Protein AF-A0A7I9WRZ1-F1 (afdb_monomer)

Foldseek 3Di:
DDDDDDDDDDDDDDDDDDDDDDDDDDDDDDDDDDDDDDDDDDDDDDDDDDDDDPPPPDPDDAQFFWWFKWFFPDKDFDDQVPFDDWDDPQLQAWTWFEAPVSGMITTTHHTQATFRWRDWDWDQDPVVSAIKIKTFTDPVRLVSQLVSLQVQAQTWMFTDFPRHTLAIDRRNHRRHDRMDIGDDRDDSVSSVVSRVRRRDGD

Solvent-accessible surface area (backbone atoms 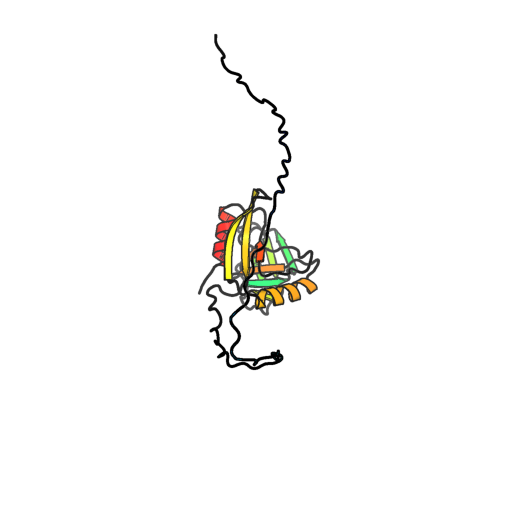only — not comparable to full-atom values): 12697 Å² total; per-residue (Å²): 138,91,80,84,87,85,85,84,90,87,82,92,79,89,89,86,86,87,89,83,88,88,88,84,90,86,83,89,85,86,85,89,87,82,91,78,90,81,95,79,81,82,93,8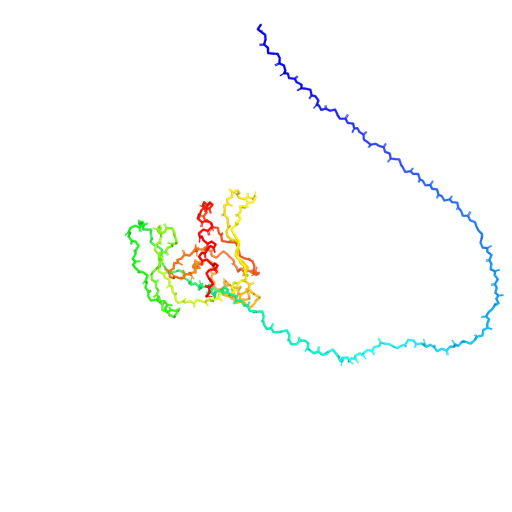2,89,81,84,91,83,87,84,78,75,81,79,78,71,73,76,84,83,68,63,32,54,62,40,37,30,21,42,54,76,45,80,42,83,41,53,64,89,68,59,72,77,63,52,76,85,56,56,82,46,68,34,51,33,31,31,79,82,30,49,38,38,34,34,28,45,38,55,74,49,63,35,41,37,76,48,65,45,58,43,78,35,86,86,76,75,40,30,27,29,39,36,33,36,40,70,68,30,18,51,53,44,23,60,51,28,58,79,34,50,82,35,42,35,29,39,38,47,94,70,25,30,74,47,65,55,72,28,82,52,56,51,77,55,40,68,46,80,48,70,76,90,34,46,67,70,53,19,47,51,49,28,53,60,63,50,49,59,125

pLDDT: mean 79.96, std 22.03, range [37.03, 98.44]

Organism: NCBI:txid182220

Sequence (202 aa):
MDQRTRAAADRRRKFTIAIVAAVVGVAIVVPIAGSLLVQMFSSDAASEQSNQTPTSTAPPVYTIKPLSVRPVIAVEGVLPETCPPPGPSDPAVEVRVCDFTRTALYTLGPQGVALQLVRVDSLLSPITNGYIVQVAMNSESASAFADYTRSQVGKQIAFVRASTVVSAPQISEAVVGDLLQLSGNLTEQQSDEMARLLQDET

Mean predicted aligned error: 15.18 Å

Radius of gyration: 31.91 Å; Cα contacts (8 Å, |Δi|>4): 326; chains: 1; bounding box: 92×80×44 Å

Secondary structure (DSSP, 8-state):
---------------------------------------------------------PPP---BPPEEEEEEEEEEE--GGGPPPP----TTS-EEEEBTTSSEEEEE-S--EEE-EEEEEEEE-TTTSSEEEEEEE-HHHHHHHHHHHHT-TTSBEEEEETTEEEE--B--S---SSEEEEEEEE-HHHHHHHHHHHH-B-

Structure (mmCIF, N/CA/C/O backbone):
data_AF-A0A7I9WRZ1-F1
#
_entry.id   AF-A0A7I9WRZ1-F1
#
loop_
_atom_site.group_PDB
_atom_site.id
_atom_site.type_symbol
_atom_site.label_atom_id
_atom_site.label_alt_id
_atom_site.label_comp_id
_atom_site.label_asym_id
_atom_site.label_entity_id
_atom_site.label_seq_id
_atom_site.pdbx_PDB_ins_code
_atom_site.Cartn_x
_atom_site.Cartn_y
_atom_site.Cartn_z
_atom_site.occupancy
_atom_site.B_iso_or_equiv
_atom_site.auth_seq_id
_atom_site.auth_comp_id
_atom_site.auth_asym_id
_atom_site.auth_atom_id
_atom_site.pdbx_PDB_model_num
ATOM 1 N N . MET A 1 1 ? -36.884 51.553 15.972 1.00 41.34 1 MET A N 1
ATOM 2 C CA . MET A 1 1 ? -36.711 50.179 15.455 1.00 41.34 1 MET A CA 1
ATOM 3 C C . MET A 1 1 ? -36.157 50.310 14.037 1.00 41.34 1 MET A C 1
ATOM 5 O O . MET A 1 1 ? -36.937 50.450 13.114 1.00 41.34 1 MET A O 1
ATOM 9 N N . ASP A 1 2 ? -34.904 50.705 13.815 1.00 44.59 2 ASP A N 1
ATOM 10 C CA . ASP A 1 2 ? -33.603 50.054 14.070 1.00 44.59 2 ASP A CA 1
ATOM 11 C C . ASP A 1 2 ? -33.281 48.890 13.110 1.00 44.59 2 ASP A C 1
ATOM 13 O O . ASP A 1 2 ? -33.983 47.885 13.114 1.00 44.59 2 ASP A O 1
ATOM 17 N N . GLN A 1 3 ? -32.234 49.112 12.298 1.00 48.81 3 GLN A N 1
ATOM 18 C CA . GLN A 1 3 ? -31.396 48.231 11.451 1.00 48.81 3 GLN A CA 1
ATOM 19 C C . GLN A 1 3 ? -30.934 49.071 10.240 1.00 48.81 3 GLN A C 1
ATOM 21 O O . GLN A 1 3 ? -31.559 49.088 9.188 1.00 48.81 3 GLN A O 1
ATOM 26 N N . ARG A 1 4 ? -30.006 50.024 10.389 1.00 47.25 4 ARG A N 1
ATOM 27 C CA . ARG A 1 4 ? -28.545 49.852 10.529 1.00 47.25 4 ARG A CA 1
ATOM 28 C C . ARG A 1 4 ? -27.939 48.845 9.532 1.00 47.25 4 ARG A C 1
ATOM 30 O O . ARG A 1 4 ? -28.232 47.660 9.555 1.00 47.25 4 ARG A O 1
ATOM 37 N N . THR A 1 5 ? -27.027 49.404 8.728 1.00 59.88 5 THR A N 1
ATOM 38 C CA . THR A 1 5 ? -25.883 48.804 8.014 1.00 59.88 5 THR A CA 1
ATOM 39 C C . THR A 1 5 ? -26.134 47.941 6.773 1.00 59.88 5 THR A C 1
ATOM 41 O O . THR A 1 5 ? -26.258 46.726 6.869 1.00 59.88 5 THR A O 1
ATOM 44 N N . ARG A 1 6 ? -25.982 48.553 5.587 1.00 51.50 6 ARG A N 1
ATOM 45 C CA . ARG A 1 6 ? -25.234 47.953 4.464 1.00 51.50 6 ARG A CA 1
ATOM 46 C C . ARG A 1 6 ? -24.317 49.010 3.823 1.00 51.50 6 ARG A C 1
ATOM 48 O O . ARG A 1 6 ? -24.768 49.858 3.062 1.00 51.50 6 ARG A O 1
ATOM 55 N N . ALA A 1 7 ? -23.041 48.972 4.211 1.00 49.97 7 ALA A N 1
ATOM 56 C CA . ALA A 1 7 ? -21.896 49.566 3.510 1.00 49.97 7 ALA A CA 1
ATOM 57 C C . ALA A 1 7 ? -21.681 48.784 2.191 1.00 49.97 7 ALA A C 1
ATOM 59 O O . ALA A 1 7 ? -21.912 47.580 2.180 1.00 49.97 7 ALA A O 1
ATOM 60 N N . ALA A 1 8 ? -21.485 49.376 1.010 1.00 45.75 8 ALA A N 1
ATOM 61 C CA . ALA A 1 8 ? -20.475 50.315 0.502 1.00 45.75 8 ALA A CA 1
ATOM 62 C C . ALA A 1 8 ? -19.253 49.616 -0.132 1.00 45.75 8 ALA A C 1
ATOM 64 O O . ALA A 1 8 ? -18.649 48.738 0.468 1.00 45.75 8 ALA A O 1
ATOM 65 N N . ALA A 1 9 ? -18.889 50.148 -1.307 1.00 40.31 9 ALA A N 1
ATOM 66 C CA . ALA A 1 9 ? -17.627 50.038 -2.045 1.00 40.31 9 ALA A CA 1
ATOM 67 C C . ALA A 1 9 ? -17.395 48.816 -2.958 1.00 40.31 9 ALA A C 1
ATOM 69 O O . ALA A 1 9 ? -16.954 47.765 -2.520 1.00 40.31 9 ALA A O 1
ATOM 70 N N . ASP A 1 10 ? -17.496 49.053 -4.272 1.00 50.12 10 ASP A N 1
ATOM 71 C CA . ASP A 1 10 ? -16.364 48.769 -5.161 1.00 50.12 10 ASP A CA 1
ATOM 72 C C . ASP A 1 10 ? -16.293 49.825 -6.286 1.00 50.12 10 ASP A C 1
ATOM 74 O O . ASP A 1 10 ? -17.293 50.155 -6.931 1.00 50.12 10 ASP A O 1
ATOM 78 N N . ARG A 1 11 ? -15.115 50.434 -6.465 1.00 54.09 11 ARG A N 1
ATOM 79 C CA . ARG A 1 11 ? -14.859 51.596 -7.332 1.00 54.09 11 ARG A CA 1
ATOM 80 C C . ARG A 1 11 ? -13.739 51.258 -8.309 1.00 54.09 11 ARG A C 1
ATOM 82 O O . ARG A 1 11 ? -12.562 51.362 -7.985 1.00 54.09 11 ARG A O 1
ATOM 89 N N . ARG A 1 12 ? -14.128 50.965 -9.552 1.00 51.31 12 ARG A N 1
ATOM 90 C CA . ARG A 1 12 ? -13.237 50.786 -10.710 1.00 51.31 12 ARG A CA 1
ATOM 91 C C . ARG A 1 12 ? -12.365 52.023 -10.952 1.00 51.31 12 ARG A C 1
ATOM 93 O O . ARG A 1 12 ? -12.893 53.131 -11.085 1.00 51.31 12 ARG A O 1
ATOM 100 N N . ARG A 1 13 ? -11.052 51.836 -11.124 1.00 49.97 13 ARG A N 1
ATOM 101 C CA . ARG A 1 13 ? -10.150 52.841 -11.714 1.00 49.97 13 ARG A CA 1
ATOM 102 C C . ARG A 1 13 ? -9.221 52.202 -12.746 1.00 49.97 13 ARG A C 1
ATOM 104 O O . ARG A 1 13 ? -8.573 51.199 -12.484 1.00 49.97 13 ARG A O 1
ATOM 111 N N . LYS A 1 14 ? -9.236 52.808 -13.934 1.00 42.62 14 LYS A N 1
ATOM 112 C CA . LYS A 1 14 ? -8.468 52.481 -15.139 1.00 42.62 14 LYS A CA 1
ATOM 113 C C . LYS A 1 14 ? -7.045 53.037 -14.989 1.00 42.62 14 LYS A C 1
ATOM 115 O O . LYS A 1 14 ? -6.909 54.175 -14.546 1.00 42.62 14 LYS A O 1
ATOM 120 N N . PHE A 1 15 ? -6.023 52.276 -15.382 1.00 45.03 15 PHE A N 1
ATOM 121 C CA . PHE A 1 15 ? -4.622 52.713 -15.398 1.00 45.03 15 PHE A CA 1
ATOM 122 C C . PHE A 1 15 ? -4.100 52.816 -16.838 1.00 45.03 15 PHE A C 1
ATOM 124 O O . PHE A 1 15 ? -4.136 51.848 -17.590 1.00 45.03 15 PHE A O 1
ATOM 131 N N . THR A 1 16 ? -3.601 54.000 -17.193 1.00 41.03 16 THR A N 1
ATOM 132 C CA . THR A 1 16 ? -2.861 54.327 -18.424 1.00 41.03 16 THR A CA 1
ATOM 133 C C . THR A 1 16 ? -1.664 55.193 -18.034 1.00 41.03 16 THR A C 1
ATOM 135 O O . THR A 1 16 ? -1.895 56.290 -17.533 1.00 41.03 16 THR A O 1
ATOM 138 N N . ILE A 1 17 ? -0.424 54.735 -18.259 1.00 48.00 17 ILE A N 1
ATOM 139 C CA . ILE A 1 17 ? 0.836 55.518 -18.191 1.00 48.00 17 ILE A CA 1
ATOM 140 C C . ILE A 1 17 ? 1.815 54.825 -19.169 1.00 48.00 17 ILE A C 1
ATOM 142 O O . ILE A 1 17 ? 2.124 53.657 -18.970 1.00 48.00 17 ILE A O 1
ATOM 146 N N . ALA A 1 18 ? 2.022 55.323 -20.394 1.00 38.44 18 ALA A N 1
ATOM 147 C CA . ALA A 1 18 ? 2.928 56.393 -20.854 1.00 38.44 18 ALA A CA 1
ATOM 148 C C . ALA A 1 18 ? 4.412 55.960 -20.956 1.00 38.44 18 ALA A C 1
ATOM 150 O O . ALA A 1 18 ? 5.107 55.805 -19.958 1.00 38.44 18 ALA A O 1
ATOM 151 N N . ILE A 1 19 ? 4.865 55.787 -22.205 1.00 46.38 19 ILE A N 1
ATOM 152 C CA . ILE A 1 19 ? 6.241 55.520 -22.651 1.00 46.38 19 ILE A CA 1
ATOM 153 C C . ILE A 1 19 ? 6.963 56.866 -22.800 1.00 46.38 19 ILE A C 1
ATOM 155 O O . ILE A 1 19 ? 6.435 57.755 -23.467 1.00 46.38 19 ILE A O 1
ATOM 159 N N . VAL A 1 20 ? 8.170 57.010 -22.246 1.00 43.03 20 VAL A N 1
ATOM 160 C CA . VAL A 1 20 ? 9.059 58.147 -22.539 1.00 43.03 20 VAL A CA 1
ATOM 161 C C . VAL A 1 20 ? 10.443 57.620 -22.905 1.00 43.03 20 VAL A C 1
ATOM 163 O O . VAL A 1 20 ? 11.115 56.980 -22.101 1.00 43.03 20 VAL A O 1
ATOM 166 N N . ALA A 1 21 ? 10.836 57.891 -24.148 1.00 47.88 21 ALA A N 1
ATOM 167 C CA . ALA A 1 21 ? 12.174 57.693 -24.682 1.00 47.88 21 ALA A CA 1
ATOM 168 C C . ALA A 1 21 ? 13.051 58.919 -24.379 1.00 47.88 21 ALA A C 1
ATOM 170 O O . ALA A 1 21 ? 12.581 60.051 -24.485 1.00 47.88 21 ALA A O 1
ATOM 171 N N . ALA A 1 22 ? 14.332 58.702 -24.078 1.00 45.94 22 ALA A N 1
ATOM 172 C CA . ALA A 1 22 ? 15.351 59.747 -24.115 1.00 45.94 22 ALA A CA 1
ATOM 173 C C . ALA A 1 22 ? 16.688 59.149 -24.582 1.00 45.94 22 ALA A C 1
ATOM 175 O O . ALA A 1 22 ? 17.314 58.358 -23.883 1.00 45.94 22 ALA A O 1
ATOM 176 N N . VAL A 1 23 ? 17.094 59.538 -25.791 1.00 54.00 23 VAL A N 1
ATOM 177 C CA . VAL A 1 23 ? 18.430 59.356 -26.367 1.00 54.00 23 VAL A CA 1
ATOM 178 C C . VAL A 1 23 ? 19.092 60.728 -26.377 1.00 54.00 23 VAL A C 1
ATOM 180 O O . VAL A 1 23 ? 18.537 61.637 -26.986 1.00 54.00 23 VAL A O 1
ATOM 183 N N . VAL A 1 24 ? 20.276 60.868 -25.776 1.00 50.31 24 VAL A N 1
ATOM 184 C CA . VAL A 1 24 ? 21.249 61.934 -26.088 1.00 50.31 24 VAL A CA 1
ATOM 185 C C . VAL A 1 24 ? 22.657 61.365 -25.865 1.00 50.31 24 VAL A C 1
ATOM 187 O O . VAL A 1 24 ? 22.949 60.856 -24.787 1.00 50.31 24 VAL A O 1
ATOM 190 N N . GLY A 1 25 ? 23.510 61.404 -26.894 1.00 44.28 25 GLY A N 1
ATOM 191 C CA . GLY A 1 25 ? 24.926 61.009 -26.824 1.00 44.28 25 GLY A CA 1
ATOM 192 C C . GLY A 1 25 ? 25.889 62.191 -26.643 1.00 44.28 25 GLY A C 1
ATOM 193 O O . GLY A 1 25 ? 25.431 63.319 -26.494 1.00 44.28 25 GLY A O 1
ATOM 194 N N . VAL A 1 26 ? 27.207 61.913 -26.691 1.00 48.31 26 VAL A N 1
ATOM 195 C CA . VAL A 1 26 ? 28.270 62.632 -27.453 1.00 48.31 26 VAL A CA 1
ATOM 196 C C . VAL A 1 26 ? 29.703 62.297 -26.946 1.00 48.31 26 VAL A C 1
ATOM 198 O O . VAL A 1 26 ? 29.975 62.317 -25.754 1.00 48.31 26 VAL A O 1
ATOM 201 N N . ALA A 1 27 ? 30.585 62.040 -27.929 1.00 45.78 27 ALA A N 1
ATOM 202 C CA . ALA A 1 27 ? 32.049 62.239 -28.056 1.00 45.78 27 ALA A CA 1
ATOM 203 C C . ALA A 1 27 ? 33.112 61.588 -27.126 1.00 45.78 27 ALA A C 1
ATOM 205 O O . ALA A 1 27 ? 33.427 62.054 -26.039 1.00 45.78 27 ALA A O 1
ATOM 206 N N . ILE A 1 28 ? 33.773 60.583 -27.716 1.00 59.34 28 ILE A N 1
ATOM 207 C CA . ILE A 1 28 ? 35.224 60.310 -27.875 1.00 59.34 28 ILE A CA 1
ATOM 208 C C . ILE A 1 28 ? 36.232 61.322 -27.278 1.00 59.34 28 ILE A C 1
ATOM 210 O O . ILE A 1 28 ? 36.255 62.473 -27.705 1.00 59.34 28 ILE A O 1
ATOM 214 N N . VAL A 1 29 ? 37.217 60.809 -26.515 1.00 39.94 29 VAL A N 1
ATOM 215 C CA . VAL A 1 29 ? 38.643 61.221 -26.572 1.00 39.94 29 VAL A CA 1
ATOM 216 C C . VAL A 1 29 ? 39.538 59.992 -26.322 1.00 39.94 29 VAL A C 1
ATOM 218 O O . VAL A 1 29 ? 39.382 59.301 -25.320 1.00 39.94 29 VAL A O 1
ATOM 221 N N . VAL A 1 30 ? 40.478 59.722 -27.232 1.00 55.09 30 VAL A N 1
ATOM 222 C CA . VAL A 1 30 ? 41.576 58.743 -27.086 1.00 55.09 30 VAL A CA 1
ATOM 223 C C . VAL A 1 30 ? 42.849 59.499 -26.687 1.00 55.09 30 VAL A C 1
ATOM 225 O O . VAL A 1 30 ? 43.068 60.601 -27.193 1.00 55.09 30 VAL A O 1
ATOM 228 N N . PRO A 1 31 ? 43.738 58.898 -25.877 1.00 51.91 31 PRO A N 1
ATOM 229 C CA . PRO A 1 31 ? 45.131 58.886 -26.307 1.00 51.91 31 PRO A CA 1
ATOM 230 C C . PRO A 1 31 ? 45.783 57.503 -26.191 1.00 51.91 31 PRO A C 1
ATOM 232 O O . PRO A 1 31 ? 45.582 56.733 -25.256 1.00 51.91 31 PRO A O 1
ATOM 235 N N . ILE A 1 32 ? 46.592 57.238 -27.207 1.00 50.84 32 ILE A N 1
ATOM 236 C CA . ILE A 1 32 ? 47.499 56.113 -27.394 1.00 50.84 32 ILE A CA 1
ATOM 237 C C . ILE A 1 32 ? 48.802 56.470 -26.666 1.00 50.84 32 ILE A C 1
ATOM 239 O O . ILE A 1 32 ? 49.353 57.524 -26.964 1.00 50.84 32 ILE A O 1
ATOM 243 N N . ALA A 1 33 ? 49.302 55.620 -25.764 1.00 44.03 33 ALA A N 1
ATOM 244 C CA . ALA A 1 33 ? 50.738 55.409 -25.503 1.00 44.03 33 ALA A CA 1
ATOM 245 C C . ALA A 1 33 ? 50.919 54.447 -24.319 1.00 44.03 33 ALA A C 1
ATOM 247 O O . ALA A 1 33 ? 50.770 54.822 -23.161 1.00 44.03 33 ALA A O 1
ATOM 248 N N . GLY A 1 34 ? 51.264 53.199 -24.622 1.00 38.56 34 GLY A N 1
ATOM 249 C CA . GLY A 1 34 ? 51.575 52.184 -23.621 1.00 38.56 34 GLY A CA 1
ATOM 250 C C . GLY A 1 34 ? 51.972 50.865 -24.266 1.00 38.56 34 GLY A C 1
ATOM 251 O O . GLY A 1 34 ? 51.471 49.816 -23.886 1.00 38.56 34 GLY A O 1
ATOM 252 N N . SER A 1 35 ? 52.818 50.910 -25.295 1.00 51.56 35 SER A N 1
ATOM 253 C CA . SER A 1 35 ? 53.472 49.704 -25.800 1.00 51.56 35 SER A CA 1
ATOM 254 C C . SER A 1 35 ? 54.588 49.328 -24.830 1.00 51.56 35 SER A C 1
ATOM 256 O O . SER A 1 35 ? 55.530 50.102 -24.714 1.00 51.56 35 SER A O 1
ATOM 258 N N . LEU A 1 36 ? 54.507 48.164 -24.177 1.00 45.19 36 LEU A N 1
ATOM 259 C CA . LEU A 1 36 ? 55.624 47.216 -24.057 1.00 45.19 36 LEU A CA 1
ATOM 260 C C . LEU A 1 36 ? 55.164 45.884 -23.414 1.00 45.19 36 LEU A C 1
ATOM 262 O O . LEU A 1 36 ? 54.727 45.861 -22.271 1.00 45.19 36 LEU A O 1
ATOM 266 N N . LEU A 1 37 ? 55.380 44.793 -24.164 1.00 47.53 37 LEU A N 1
ATOM 267 C CA . LEU A 1 37 ? 55.618 43.403 -23.728 1.00 47.53 37 LEU A CA 1
ATOM 268 C C . LEU A 1 37 ? 54.468 42.598 -23.081 1.00 47.53 37 LEU A C 1
ATOM 270 O O . LEU A 1 37 ? 54.250 42.644 -21.880 1.00 47.53 37 LEU A O 1
ATOM 274 N N . VAL A 1 38 ? 53.824 41.724 -23.863 1.00 41.91 38 VAL A N 1
ATOM 275 C CA . VAL A 1 38 ? 54.114 40.270 -23.964 1.00 41.91 38 VAL A CA 1
ATOM 276 C C . VAL A 1 38 ? 52.953 39.613 -24.720 1.00 41.91 38 VAL A C 1
ATOM 278 O O . VAL A 1 38 ? 51.803 39.668 -24.300 1.00 41.91 38 VAL A O 1
ATOM 281 N N . GLN A 1 39 ? 53.272 38.973 -25.846 1.00 47.16 39 GLN A N 1
ATOM 282 C CA . GLN A 1 39 ? 52.413 37.971 -26.465 1.00 47.16 39 GLN A CA 1
ATOM 283 C C . GLN A 1 39 ? 52.799 36.588 -25.937 1.00 47.16 39 GLN A C 1
ATOM 285 O O . GLN A 1 39 ? 53.901 36.116 -26.192 1.00 47.16 39 GLN A O 1
ATOM 290 N N . MET A 1 40 ? 51.879 35.979 -25.201 1.00 48.41 40 MET A N 1
ATOM 291 C CA . MET A 1 40 ? 51.658 34.547 -24.951 1.00 48.41 40 MET A CA 1
ATOM 292 C C . MET A 1 40 ? 50.439 34.580 -24.022 1.00 48.41 40 MET A C 1
ATOM 294 O O . MET A 1 40 ? 50.484 35.253 -23.003 1.00 48.41 40 MET A O 1
ATOM 298 N N . PHE A 1 41 ? 49.258 34.080 -24.364 1.00 40.97 41 PHE A N 1
ATOM 299 C CA . PHE A 1 41 ? 48.969 32.724 -24.793 1.00 40.97 41 PHE A CA 1
ATOM 300 C C . PHE A 1 41 ? 47.744 32.728 -25.716 1.00 40.97 41 PHE A C 1
ATOM 302 O O . PHE A 1 41 ? 46.686 33.253 -25.368 1.00 40.97 41 PHE A O 1
ATOM 309 N N . SER A 1 42 ? 47.908 32.149 -26.903 1.00 43.62 42 SER A N 1
ATOM 310 C CA . SER A 1 42 ? 46.796 31.729 -27.747 1.00 43.62 42 SER A CA 1
ATOM 311 C C . SER A 1 42 ? 46.158 30.466 -27.172 1.00 43.62 42 SER A C 1
ATOM 313 O O . SER A 1 42 ? 46.800 29.687 -26.472 1.00 43.62 42 SER A O 1
ATOM 315 N N . SER A 1 43 ? 44.874 30.329 -27.471 1.00 49.19 43 SER A N 1
ATOM 316 C CA . SER A 1 43 ? 43.935 29.291 -27.074 1.00 49.19 43 SER A CA 1
ATOM 317 C C . SER A 1 43 ? 44.473 27.861 -27.157 1.00 49.19 43 SER A C 1
ATOM 319 O O . SER A 1 43 ? 44.802 27.400 -28.241 1.00 49.19 43 SER A O 1
ATOM 321 N N . ASP A 1 44 ? 44.422 27.148 -26.033 1.00 43.00 44 ASP A N 1
ATOM 322 C CA . ASP A 1 44 ? 44.223 25.699 -25.988 1.00 43.00 44 ASP A CA 1
ATOM 323 C C . ASP A 1 44 ? 43.647 25.319 -24.616 1.00 43.00 44 ASP A C 1
ATOM 325 O O . ASP A 1 44 ? 44.262 25.571 -23.581 1.00 43.00 44 ASP A O 1
ATOM 329 N N . ALA A 1 45 ? 42.435 24.765 -24.599 1.00 41.38 45 ALA A N 1
ATOM 330 C CA . ALA A 1 45 ? 41.880 24.068 -23.438 1.00 41.38 45 ALA A CA 1
ATOM 331 C C . ALA A 1 45 ? 40.773 23.110 -23.897 1.00 41.38 45 ALA A C 1
ATOM 333 O O . ALA A 1 45 ? 39.593 23.278 -23.587 1.00 41.38 45 ALA A O 1
ATOM 334 N N . ALA A 1 46 ? 41.182 22.101 -24.663 1.00 42.62 46 ALA A N 1
ATOM 335 C CA . ALA A 1 46 ? 40.500 20.820 -24.708 1.00 42.62 46 ALA A CA 1
ATOM 336 C C . ALA A 1 46 ? 41.233 19.822 -23.793 1.00 42.62 46 ALA A C 1
ATOM 338 O O . ALA A 1 46 ? 42.461 19.763 -23.774 1.00 42.62 46 ALA A O 1
ATOM 339 N N . SER A 1 47 ? 40.424 19.002 -23.120 1.00 37.03 47 SER A N 1
ATOM 340 C CA . SER A 1 47 ? 40.711 17.708 -22.473 1.00 37.03 47 SER A CA 1
ATOM 341 C C . SER A 1 47 ? 41.501 17.638 -21.148 1.00 37.03 47 SER A C 1
ATOM 343 O O . SER A 1 47 ? 42.719 17.712 -21.104 1.00 37.03 47 SER A O 1
ATOM 345 N N . GLU A 1 48 ? 40.716 17.355 -20.098 1.00 40.00 48 GLU A N 1
ATOM 346 C CA . GLU A 1 48 ? 40.787 16.162 -19.229 1.00 40.00 48 GLU A CA 1
ATOM 347 C C . GLU A 1 48 ? 41.873 15.974 -18.147 1.00 40.00 48 GLU A C 1
ATOM 349 O O . GLU A 1 48 ? 43.074 15.995 -18.377 1.00 40.00 48 GLU A O 1
ATOM 354 N N . GLN A 1 49 ? 41.330 15.570 -16.983 1.00 38.44 49 GLN A N 1
ATOM 355 C CA . GLN A 1 49 ? 41.822 14.574 -16.017 1.00 38.44 49 GLN A CA 1
ATOM 356 C C . GLN A 1 49 ? 42.277 15.156 -14.666 1.00 38.44 49 GLN A C 1
ATOM 358 O O . GLN A 1 49 ? 43.409 15.567 -14.458 1.00 38.44 49 GLN A O 1
ATOM 363 N N . SER A 1 50 ? 41.325 15.398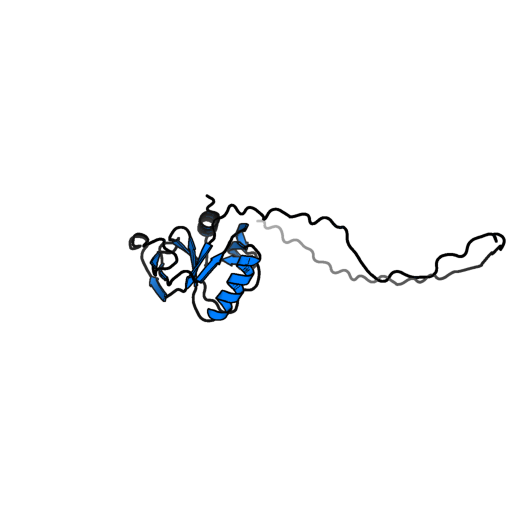 -13.762 1.00 46.66 50 SER A N 1
ATOM 364 C CA . SER A 1 50 ? 40.817 14.429 -12.773 1.00 46.66 50 SER A CA 1
ATOM 365 C C . SER A 1 50 ? 41.853 14.081 -11.702 1.00 46.66 50 SER A C 1
ATOM 367 O O . SER A 1 50 ? 42.641 13.153 -11.842 1.00 46.66 50 SER A O 1
ATOM 369 N N . ASN A 1 51 ? 41.801 14.823 -10.596 1.00 41.34 51 ASN A N 1
ATOM 370 C CA . ASN A 1 51 ? 42.200 14.301 -9.292 1.00 41.34 51 ASN A CA 1
ATOM 371 C C . ASN A 1 51 ? 41.214 14.781 -8.215 1.00 41.34 51 ASN A C 1
ATOM 373 O O . ASN A 1 51 ? 41.595 15.338 -7.187 1.00 41.34 51 ASN A O 1
ATOM 377 N N . GLN A 1 52 ? 39.916 14.623 -8.497 1.00 45.88 52 GLN A N 1
ATOM 378 C CA . GLN A 1 52 ? 38.896 14.712 -7.460 1.00 45.88 52 GLN A CA 1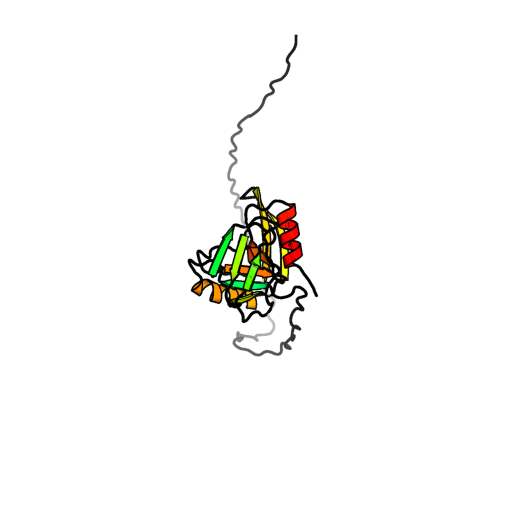
ATOM 379 C C . GLN A 1 52 ? 38.869 13.369 -6.736 1.00 45.88 52 GLN A C 1
ATOM 381 O O . GLN A 1 52 ? 38.428 12.356 -7.275 1.00 45.88 52 GLN A O 1
ATOM 386 N N . THR A 1 53 ? 39.398 13.376 -5.520 1.00 42.94 53 THR A N 1
ATOM 387 C CA . THR A 1 53 ? 39.220 12.337 -4.510 1.00 42.94 53 THR A CA 1
ATOM 388 C C . THR A 1 53 ? 37.760 11.868 -4.501 1.00 42.94 53 THR A C 1
ATOM 390 O O . THR A 1 53 ? 36.876 12.714 -4.343 1.00 42.94 53 THR A O 1
ATOM 393 N N . PRO A 1 54 ? 37.456 10.565 -4.638 1.00 45.16 54 PRO A N 1
ATOM 394 C CA . PRO A 1 54 ? 36.098 10.099 -4.430 1.00 45.16 54 PRO A CA 1
ATOM 395 C C . PRO A 1 54 ? 35.766 10.289 -2.950 1.00 45.16 54 PRO A C 1
ATOM 397 O O . PRO A 1 54 ? 36.273 9.576 -2.083 1.00 45.16 54 PRO A O 1
ATOM 400 N N . THR A 1 55 ? 34.912 11.261 -2.634 1.00 46.72 55 THR A N 1
ATOM 401 C CA . THR A 1 55 ? 34.152 11.210 -1.389 1.00 46.72 55 THR A CA 1
ATOM 402 C C . THR A 1 55 ? 33.249 9.990 -1.505 1.00 46.72 55 THR A C 1
ATOM 404 O O . THR A 1 55 ? 32.198 10.031 -2.139 1.00 46.72 55 THR A O 1
ATOM 407 N N . SER A 1 56 ? 33.699 8.873 -0.936 1.00 51.06 56 SER A N 1
ATOM 408 C CA . SER A 1 56 ? 32.845 7.735 -0.623 1.00 51.06 56 SER A CA 1
ATOM 409 C C . SER A 1 56 ? 31.845 8.208 0.427 1.00 51.06 56 SER A C 1
ATOM 411 O O . SER A 1 56 ? 32.082 8.084 1.627 1.00 51.06 56 SER A O 1
ATOM 413 N N . THR A 1 57 ? 30.757 8.827 -0.026 1.00 55.06 57 THR A N 1
ATOM 414 C CA . THR A 1 57 ? 29.589 9.126 0.797 1.00 55.06 57 THR A CA 1
ATOM 415 C C . THR A 1 57 ? 29.124 7.807 1.394 1.00 55.06 57 THR A C 1
ATOM 417 O O . THR A 1 57 ? 28.701 6.913 0.662 1.00 55.06 57 THR A O 1
ATOM 420 N N . ALA A 1 58 ? 29.267 7.652 2.712 1.00 62.00 58 ALA A N 1
ATOM 421 C CA . ALA A 1 58 ? 28.666 6.530 3.416 1.00 62.00 58 ALA A CA 1
ATOM 422 C C . ALA A 1 58 ? 27.176 6.465 3.032 1.00 62.00 58 ALA A C 1
ATOM 424 O O . ALA A 1 58 ? 26.540 7.523 2.942 1.00 62.00 58 ALA A O 1
ATOM 425 N N . PRO A 1 59 ? 26.622 5.271 2.757 1.00 67.31 59 PRO A N 1
ATOM 426 C CA . PRO A 1 59 ? 25.221 5.156 2.392 1.00 67.31 59 PRO A CA 1
ATOM 427 C C . PRO A 1 59 ? 24.357 5.798 3.489 1.00 67.31 59 PRO A C 1
ATOM 429 O O . PRO A 1 59 ? 24.664 5.631 4.674 1.00 67.31 59 PRO A O 1
ATOM 432 N N . PRO A 1 60 ? 23.308 6.554 3.124 1.00 69.94 60 PRO A N 1
ATOM 433 C CA . PRO A 1 60 ? 22.378 7.102 4.102 1.00 69.94 60 PRO A CA 1
ATOM 434 C C . PRO A 1 60 ? 21.817 5.967 4.965 1.00 69.94 60 PRO A C 1
ATOM 436 O O . PRO A 1 60 ? 21.338 4.957 4.449 1.00 69.94 60 PRO A O 1
ATOM 439 N N . VAL A 1 61 ? 21.908 6.123 6.286 1.00 71.62 61 VAL A N 1
ATOM 440 C CA . VAL A 1 61 ? 21.312 5.184 7.239 1.00 71.62 61 VAL A CA 1
ATOM 441 C C . VAL A 1 61 ? 19.823 5.496 7.306 1.00 71.62 61 VAL A C 1
ATOM 443 O O . VAL A 1 61 ? 19.437 6.575 7.749 1.00 71.62 61 VAL A O 1
ATOM 446 N N . TYR A 1 62 ? 18.993 4.567 6.843 1.00 80.06 62 TYR A N 1
ATOM 447 C CA . TYR A 1 62 ? 17.543 4.671 6.956 1.00 80.06 62 TYR A CA 1
ATOM 448 C C . TYR A 1 62 ? 17.076 3.977 8.241 1.00 80.06 62 TYR A C 1
ATOM 450 O O . TYR A 1 62 ? 17.445 2.831 8.490 1.00 80.06 62 TYR A O 1
ATOM 458 N N . THR A 1 63 ? 16.284 4.673 9.057 1.00 84.19 63 THR A N 1
ATOM 459 C CA . THR A 1 63 ? 15.767 4.191 10.354 1.00 84.19 63 THR A CA 1
ATOM 460 C C . THR A 1 63 ? 14.411 3.495 10.231 1.00 84.19 63 THR A C 1
ATOM 462 O O . THR A 1 63 ? 14.076 2.622 11.030 1.00 84.19 63 THR A O 1
ATOM 465 N N . ILE A 1 64 ? 13.642 3.832 9.194 1.00 91.56 64 ILE A N 1
ATOM 466 C CA . ILE A 1 64 ? 12.335 3.230 8.933 1.00 91.56 64 ILE A CA 1
ATOM 467 C C . ILE A 1 64 ? 12.541 1.863 8.278 1.00 91.56 64 ILE A C 1
ATOM 469 O O . ILE A 1 64 ? 13.207 1.749 7.249 1.00 91.56 64 ILE A O 1
ATOM 473 N N . LYS A 1 65 ? 11.946 0.801 8.824 1.00 92.00 65 LYS A N 1
ATOM 474 C CA . LYS A 1 65 ? 12.011 -0.534 8.198 1.00 92.00 65 LYS A CA 1
ATOM 475 C C . LYS A 1 65 ? 11.300 -0.541 6.827 1.00 92.00 65 LYS A C 1
ATOM 477 O O . LYS A 1 65 ? 10.284 0.143 6.678 1.00 92.00 65 LYS A O 1
ATOM 482 N N . PRO A 1 66 ? 11.750 -1.360 5.856 1.00 94.88 66 PRO A N 1
ATOM 483 C CA . PRO A 1 66 ? 11.083 -1.478 4.565 1.00 94.88 66 PRO A CA 1
ATOM 484 C C . PRO A 1 66 ? 9.592 -1.840 4.663 1.00 94.88 66 PRO A C 1
ATOM 486 O O . PRO A 1 66 ? 9.198 -2.742 5.408 1.00 94.88 66 PRO A O 1
ATOM 489 N N . LEU A 1 67 ? 8.768 -1.155 3.871 1.00 96.38 67 LEU A N 1
ATOM 490 C CA . LEU A 1 67 ? 7.334 -1.389 3.730 1.00 96.38 67 LEU A CA 1
ATOM 491 C C . LEU A 1 67 ? 7.074 -2.509 2.719 1.00 96.38 67 LEU A C 1
ATOM 493 O O . LEU A 1 67 ? 7.534 -2.439 1.582 1.00 96.38 67 LEU A O 1
ATOM 497 N N . SER A 1 68 ? 6.310 -3.527 3.111 1.00 97.19 68 SER A N 1
ATOM 498 C CA . SER A 1 68 ? 5.987 -4.654 2.236 1.00 97.19 68 SER A CA 1
ATOM 499 C C . SER A 1 68 ? 4.880 -4.277 1.255 1.00 97.19 68 SER A C 1
ATOM 501 O O . SER A 1 68 ? 3.850 -3.740 1.662 1.00 97.19 68 SER A O 1
ATOM 503 N N . VAL A 1 69 ? 5.065 -4.589 -0.027 1.00 98.19 69 VAL A N 1
ATOM 504 C CA . VAL A 1 69 ? 4.034 -4.458 -1.059 1.00 98.19 69 VAL A CA 1
ATOM 505 C C . VAL A 1 69 ? 3.689 -5.837 -1.597 1.00 98.19 69 VAL A C 1
ATOM 507 O O . VAL A 1 69 ? 4.554 -6.577 -2.077 1.00 98.19 69 VAL A O 1
ATOM 510 N N . ARG A 1 70 ? 2.406 -6.184 -1.530 1.00 98.25 70 ARG A N 1
ATOM 511 C CA . ARG A 1 70 ? 1.896 -7.518 -1.868 1.00 98.25 70 ARG A CA 1
ATOM 512 C C . ARG A 1 70 ? 0.735 -7.410 -2.859 1.00 98.25 70 ARG A C 1
ATOM 514 O O . ARG A 1 70 ? -0.048 -6.468 -2.746 1.00 98.25 70 ARG A O 1
ATOM 521 N N . PRO A 1 71 ? 0.585 -8.328 -3.824 1.00 98.38 71 PRO A N 1
ATOM 522 C CA . PRO A 1 71 ? -0.608 -8.379 -4.660 1.00 98.38 71 PRO A CA 1
ATOM 523 C C . PRO A 1 71 ? -1.806 -8.855 -3.830 1.00 98.38 71 PRO A C 1
ATOM 525 O O . PRO A 1 71 ? -1.681 -9.762 -3.001 1.00 98.38 71 PRO A O 1
ATOM 528 N N . VAL A 1 72 ? -2.971 -8.258 -4.065 1.00 98.44 72 VAL A N 1
ATOM 529 C CA . VAL A 1 72 ? -4.227 -8.692 -3.443 1.00 98.44 72 VAL A CA 1
ATOM 530 C C . VAL A 1 72 ? -4.846 -9.800 -4.292 1.00 98.44 72 VAL A C 1
ATOM 532 O O . VAL A 1 72 ? -5.041 -9.633 -5.494 1.00 98.44 72 VAL A O 1
ATOM 535 N N . ILE A 1 73 ? -5.156 -10.929 -3.658 1.00 98.06 73 ILE A N 1
ATOM 536 C CA . ILE A 1 73 ? -5.831 -12.079 -4.276 1.00 98.06 73 ILE A CA 1
ATOM 537 C C . ILE A 1 73 ? -7.343 -11.974 -4.062 1.00 98.06 73 ILE A C 1
ATOM 539 O O . ILE A 1 73 ? -8.116 -12.187 -4.992 1.00 98.06 73 ILE A O 1
ATOM 543 N N . ALA A 1 74 ? -7.767 -11.633 -2.842 1.00 97.31 74 ALA A N 1
ATOM 544 C CA . ALA A 1 74 ? -9.175 -11.489 -2.485 1.00 97.31 74 ALA A CA 1
ATOM 545 C C . ALA A 1 74 ? -9.369 -10.447 -1.377 1.00 97.31 74 ALA A C 1
ATOM 547 O O . ALA A 1 74 ? -8.471 -10.232 -0.558 1.00 97.31 74 ALA A O 1
ATOM 548 N N . VAL A 1 75 ? -10.559 -9.841 -1.344 1.00 97.06 75 VAL A N 1
ATOM 549 C CA . VAL A 1 75 ? -10.989 -8.893 -0.309 1.00 97.06 75 VAL A CA 1
ATOM 550 C C . VAL A 1 75 ? -12.366 -9.301 0.193 1.00 97.06 75 VAL A C 1
ATOM 552 O O . VAL A 1 75 ? -13.292 -9.486 -0.596 1.00 97.06 75 VAL A O 1
ATOM 555 N N . GLU A 1 76 ? -12.496 -9.418 1.507 1.00 95.38 76 GLU A N 1
ATOM 556 C CA . GLU A 1 76 ? -13.735 -9.751 2.204 1.00 95.38 76 GLU A CA 1
ATOM 557 C C . GLU A 1 76 ? -14.082 -8.600 3.155 1.00 95.38 76 GLU A C 1
ATOM 559 O O . GLU A 1 76 ? -13.239 -8.160 3.935 1.00 95.38 76 GLU A O 1
ATOM 564 N N . GLY A 1 77 ? -15.315 -8.093 3.105 1.00 93.69 77 GLY A N 1
ATOM 565 C CA . GLY A 1 77 ? -15.793 -7.134 4.103 1.00 93.69 77 GLY A CA 1
ATOM 566 C C . GLY A 1 77 ? -16.010 -7.837 5.443 1.00 93.69 77 GLY A C 1
ATOM 567 O O . GLY A 1 77 ? -16.655 -8.885 5.485 1.00 93.69 77 GLY A O 1
ATOM 568 N N . VAL A 1 78 ? -15.484 -7.272 6.528 1.00 92.31 78 VAL A N 1
ATOM 569 C CA . VAL A 1 78 ? -15.567 -7.859 7.874 1.00 92.31 78 VAL A CA 1
ATOM 570 C C . VAL A 1 78 ? -16.000 -6.821 8.902 1.00 92.31 78 VAL A C 1
ATOM 572 O O . VAL A 1 78 ? -15.806 -5.620 8.727 1.00 92.31 78 VAL A O 1
ATOM 575 N N . LEU A 1 79 ? -16.596 -7.290 9.997 1.00 88.62 79 LEU A N 1
ATOM 576 C CA . LEU A 1 79 ? -16.814 -6.459 11.178 1.00 88.62 79 LEU A CA 1
ATOM 577 C C . LEU A 1 79 ? -15.510 -6.384 11.995 1.00 88.62 79 LEU A C 1
ATOM 579 O O . LEU A 1 79 ? -14.754 -7.364 11.996 1.00 88.62 79 LEU A O 1
ATOM 583 N N . PRO A 1 80 ? -15.274 -5.305 12.765 1.00 82.56 80 PRO A N 1
ATOM 584 C CA . PRO A 1 80 ? -14.037 -5.133 13.535 1.00 82.56 80 PRO A CA 1
ATOM 585 C C . PRO A 1 80 ? -13.689 -6.302 14.467 1.00 82.56 80 PRO A C 1
ATOM 587 O O . PRO A 1 80 ? -12.518 -6.651 14.621 1.00 82.56 80 PRO A O 1
ATOM 590 N N . GLU A 1 81 ? -14.710 -6.942 15.039 1.00 82.75 81 GLU A N 1
ATOM 591 C CA . GLU A 1 81 ? -14.582 -8.077 15.965 1.00 82.75 81 GLU A CA 1
ATOM 592 C C . GLU A 1 81 ? -14.285 -9.412 15.265 1.00 82.75 81 GLU A C 1
ATOM 594 O O . GLU A 1 81 ? -13.912 -10.392 15.903 1.00 82.75 81 GLU A O 1
ATOM 599 N N . THR A 1 82 ? -14.461 -9.471 13.944 1.00 87.69 82 THR A N 1
ATOM 600 C CA . THR A 1 82 ? -14.308 -10.698 13.140 1.00 87.69 82 THR A CA 1
ATOM 601 C C . THR A 1 82 ? -12.960 -10.793 12.429 1.00 87.69 82 THR A C 1
ATOM 603 O O . THR A 1 82 ? -12.748 -11.692 11.616 1.00 87.69 82 THR A O 1
ATOM 606 N N . CYS A 1 83 ? -12.032 -9.887 12.740 1.00 87.69 83 CYS A N 1
ATOM 607 C CA . CYS A 1 83 ? -10.686 -9.933 12.195 1.00 87.69 83 CYS A CA 1
ATOM 608 C C . CYS A 1 83 ? -9.905 -11.132 12.775 1.00 87.69 83 CYS A C 1
ATOM 610 O O . CYS A 1 83 ? -9.720 -11.200 13.995 1.00 87.69 83 CYS A O 1
ATOM 612 N N . PRO A 1 84 ? -9.439 -12.085 11.944 1.00 87.69 84 PRO A N 1
ATOM 613 C CA . PRO A 1 84 ? -8.647 -13.201 12.437 1.00 87.69 84 PRO A CA 1
ATOM 614 C C . PRO A 1 84 ? -7.288 -12.719 12.969 1.00 87.69 84 PRO A C 1
ATOM 616 O O . PRO A 1 84 ? -6.772 -11.695 12.512 1.00 87.69 84 PRO A O 1
ATOM 619 N N . PRO A 1 85 ? -6.661 -13.472 13.891 1.00 86.12 85 PRO A N 1
ATOM 620 C CA . PRO A 1 85 ? -5.271 -13.240 14.257 1.00 86.12 85 PRO A CA 1
ATOM 621 C C . PRO A 1 85 ? -4.372 -13.216 13.010 1.00 86.12 85 PRO A C 1
ATOM 623 O O . PRO A 1 85 ? -4.607 -14.006 12.087 1.00 86.12 85 PRO A O 1
ATOM 626 N N . PRO A 1 86 ? -3.343 -12.352 12.964 1.00 80.62 86 PRO A N 1
ATOM 627 C CA . PRO A 1 86 ? -2.474 -12.269 11.802 1.00 80.62 86 PRO A CA 1
ATOM 628 C C . PRO A 1 86 ? -1.764 -13.598 11.526 1.00 80.62 86 PRO A C 1
ATOM 630 O O . PRO A 1 86 ? -1.291 -14.263 12.448 1.00 80.62 86 PRO A O 1
ATOM 633 N N . GLY A 1 87 ? -1.697 -13.980 10.248 1.00 80.44 87 GLY A N 1
ATOM 634 C CA . GLY A 1 87 ? -0.984 -15.179 9.809 1.00 80.44 87 GLY A CA 1
ATOM 635 C C . GLY A 1 87 ? 0.549 -15.045 9.873 1.00 80.44 87 GLY A C 1
ATOM 636 O O . GLY A 1 87 ? 1.075 -14.100 10.468 1.00 80.44 87 GLY A O 1
ATOM 637 N N . PRO A 1 88 ? 1.286 -15.983 9.250 1.00 85.25 88 PRO A N 1
ATOM 638 C CA . PRO A 1 88 ? 2.747 -15.951 9.202 1.00 85.25 88 PRO A CA 1
ATOM 639 C C . PRO A 1 88 ? 3.286 -14.618 8.668 1.00 85.25 88 PRO A C 1
ATOM 641 O O . PRO A 1 88 ? 2.743 -14.050 7.721 1.00 85.25 88 PRO A O 1
ATOM 644 N N . SER A 1 89 ? 4.389 -14.140 9.247 1.00 83.50 89 SER A N 1
ATOM 645 C CA . SER A 1 89 ? 5.075 -12.914 8.815 1.00 83.50 89 SER A CA 1
ATOM 646 C C . SER A 1 89 ? 6.075 -13.134 7.673 1.00 83.50 89 SER A C 1
ATOM 648 O O . SER A 1 89 ? 6.732 -12.181 7.254 1.00 83.50 89 SER A O 1
ATOM 650 N N . ASP A 1 90 ? 6.199 -14.367 7.172 1.00 91.44 90 ASP A N 1
ATOM 651 C CA . ASP A 1 90 ? 7.097 -14.709 6.069 1.00 91.44 90 ASP A CA 1
ATOM 652 C C . ASP A 1 90 ? 6.659 -13.991 4.774 1.00 91.44 90 ASP A C 1
ATOM 654 O O . ASP A 1 90 ? 5.524 -14.182 4.318 1.00 91.44 90 ASP A O 1
ATOM 658 N N . PRO A 1 91 ? 7.525 -13.163 4.157 1.00 92.75 91 PRO A N 1
ATOM 659 C CA . PRO A 1 91 ? 7.200 -12.472 2.914 1.00 92.75 91 PRO A CA 1
ATOM 660 C C . PRO A 1 91 ? 6.990 -13.420 1.723 1.00 92.75 91 PRO A C 1
ATOM 662 O O . PRO A 1 91 ? 6.363 -13.011 0.748 1.00 92.75 91 PRO A O 1
ATOM 665 N N . ALA A 1 92 ? 7.481 -14.661 1.766 1.00 95.06 92 ALA A N 1
ATOM 666 C CA . ALA A 1 92 ? 7.379 -15.610 0.656 1.00 95.06 92 ALA A CA 1
ATOM 667 C C . ALA A 1 92 ? 6.048 -16.385 0.611 1.00 95.06 92 ALA A C 1
ATOM 669 O O . ALA A 1 92 ? 5.775 -17.068 -0.376 1.00 95.06 92 ALA A O 1
ATOM 670 N N . VAL A 1 93 ? 5.217 -16.293 1.653 1.00 94.75 93 VAL A N 1
ATOM 671 C CA . VAL A 1 93 ? 4.010 -17.121 1.813 1.00 94.75 93 VAL A CA 1
ATOM 672 C C . VAL A 1 93 ? 2.754 -16.266 1.730 1.00 94.75 93 VAL A C 1
ATOM 674 O O . VAL A 1 93 ? 2.742 -15.133 2.201 1.00 94.75 93 VAL A O 1
ATOM 677 N N . GLU A 1 94 ? 1.679 -16.806 1.155 1.00 95.19 94 GLU A N 1
ATOM 678 C CA . GLU A 1 94 ? 0.349 -16.188 1.181 1.00 95.19 94 GLU A CA 1
ATOM 679 C C . GLU A 1 94 ? -0.138 -15.949 2.622 1.00 95.19 94 GLU A C 1
ATOM 681 O O . GLU A 1 94 ? 0.073 -16.775 3.511 1.00 95.19 94 GLU A O 1
ATOM 686 N N . VAL A 1 95 ? -0.799 -14.817 2.871 1.00 95.50 95 VAL A N 1
ATOM 687 C CA . VAL A 1 95 ? -1.301 -14.473 4.208 1.00 95.50 95 VAL A CA 1
ATOM 688 C C . VAL A 1 95 ? -2.692 -13.852 4.141 1.00 95.50 95 VAL A C 1
ATOM 690 O O . VAL A 1 95 ? -3.044 -13.187 3.167 1.00 95.50 95 VAL A O 1
ATOM 693 N N . ARG A 1 96 ? -3.462 -14.018 5.219 1.00 95.56 96 ARG A N 1
ATOM 694 C CA . ARG A 1 96 ? -4.717 -13.300 5.456 1.00 95.56 96 ARG A CA 1
ATOM 695 C C . ARG A 1 96 ? -4.508 -12.244 6.535 1.00 95.56 96 ARG A C 1
ATOM 697 O O . ARG A 1 96 ? -4.046 -12.575 7.626 1.00 95.56 96 ARG A O 1
ATOM 704 N N . VAL A 1 97 ? -4.801 -10.987 6.213 1.00 94.94 97 VAL A N 1
ATOM 705 C CA . VAL A 1 97 ? -4.506 -9.820 7.059 1.00 94.94 97 VAL A CA 1
ATOM 706 C C . VAL A 1 97 ? -5.625 -8.786 6.942 1.00 94.94 97 VAL A C 1
ATOM 708 O O . VAL A 1 97 ? -6.075 -8.486 5.838 1.00 94.94 97 VAL A O 1
ATOM 711 N N . CYS A 1 98 ? -6.057 -8.219 8.067 1.00 95.69 98 CYS A N 1
ATOM 712 C CA . CYS A 1 98 ? -7.009 -7.109 8.063 1.00 95.69 98 CYS A CA 1
ATOM 713 C C . CYS A 1 98 ? -6.329 -5.770 7.799 1.00 95.69 98 CYS A C 1
ATOM 715 O O . CYS A 1 98 ? -5.134 -5.593 8.057 1.00 95.69 98 CYS A O 1
ATOM 717 N N . ASP A 1 99 ? -7.112 -4.804 7.342 1.00 95.19 99 ASP A N 1
ATOM 718 C CA . ASP A 1 99 ? -6.672 -3.421 7.333 1.00 95.19 99 ASP A CA 1
ATOM 719 C C . ASP A 1 99 ? -6.625 -2.793 8.729 1.00 95.19 99 ASP A C 1
ATOM 721 O O . ASP A 1 99 ? -7.191 -3.299 9.701 1.00 95.19 99 ASP A O 1
ATOM 725 N N . PHE A 1 100 ? -5.942 -1.654 8.822 1.00 93.31 100 PHE A N 1
ATOM 726 C CA . PHE A 1 100 ? -5.786 -0.916 10.076 1.00 93.31 100 PHE A CA 1
ATOM 727 C C . PHE A 1 100 ? -7.120 -0.392 10.637 1.00 93.31 100 PHE A C 1
ATOM 729 O O . PHE A 1 100 ? -7.217 -0.147 11.837 1.00 93.31 100 PHE A O 1
ATOM 736 N N . THR A 1 101 ? -8.165 -0.277 9.805 1.00 92.12 101 THR A N 1
ATOM 737 C CA . THR A 1 101 ? -9.523 0.075 10.260 1.00 92.12 101 THR A CA 1
ATOM 738 C C . THR A 1 101 ? -10.369 -1.133 10.672 1.00 92.12 101 THR A C 1
ATOM 740 O O . THR A 1 101 ? -11.448 -0.955 11.236 1.00 92.12 101 THR A O 1
ATOM 743 N N . ARG A 1 102 ? -9.879 -2.359 10.438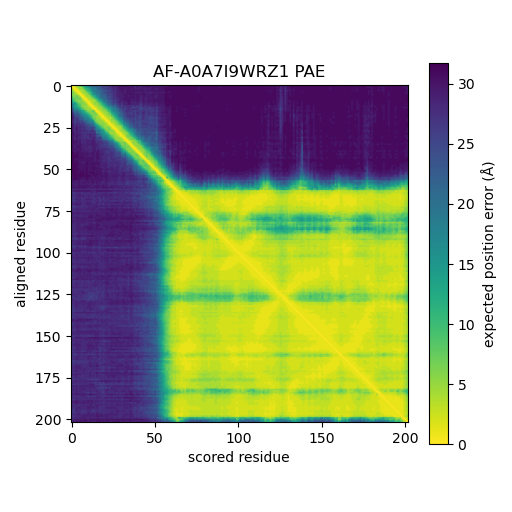 1.00 92.81 102 ARG A N 1
ATOM 744 C CA . ARG A 1 102 ? -10.575 -3.636 10.668 1.00 92.81 102 ARG A CA 1
ATOM 745 C C . ARG A 1 102 ? -11.938 -3.739 9.977 1.00 92.81 102 ARG A C 1
ATOM 747 O O . ARG A 1 102 ? -12.866 -4.335 10.519 1.00 92.81 102 ARG A O 1
ATOM 754 N N . THR A 1 103 ? -12.063 -3.170 8.786 1.00 93.06 103 THR A N 1
ATOM 755 C CA . THR A 1 103 ? -13.293 -3.233 7.977 1.00 93.06 103 THR A CA 1
ATOM 756 C C . THR A 1 103 ? -13.165 -4.176 6.785 1.00 93.06 103 THR A C 1
ATOM 758 O O . THR A 1 103 ? -14.175 -4.600 6.216 1.00 93.06 103 THR A O 1
ATOM 761 N N . ALA A 1 104 ? -11.939 -4.552 6.420 1.00 95.38 104 ALA A N 1
ATOM 762 C CA . ALA A 1 104 ? -11.675 -5.457 5.314 1.00 95.38 104 ALA A CA 1
ATOM 763 C C . ALA A 1 104 ? -10.579 -6.470 5.661 1.00 95.38 104 ALA A C 1
ATOM 765 O O . ALA A 1 104 ? -9.552 -6.136 6.252 1.00 95.38 104 ALA A O 1
ATOM 766 N N . LEU A 1 105 ? -10.804 -7.717 5.253 1.00 96.38 105 LEU A N 1
ATOM 767 C CA . LEU A 1 105 ? -9.871 -8.828 5.344 1.00 96.38 105 LEU A CA 1
ATOM 768 C C . LEU A 1 105 ? -9.321 -9.137 3.955 1.00 96.38 105 LEU A C 1
ATOM 770 O O . LEU A 1 105 ? -10.064 -9.448 3.026 1.00 96.38 105 LEU A O 1
ATOM 774 N N . TYR A 1 106 ? -8.004 -9.054 3.823 1.00 97.06 106 TYR A N 1
ATOM 775 C CA . TYR A 1 106 ? -7.297 -9.255 2.569 1.00 97.06 106 TYR A CA 1
ATOM 776 C C . TYR A 1 106 ? -6.606 -10.607 2.562 1.00 97.06 106 TYR A C 1
ATOM 778 O O . TYR A 1 106 ? -5.925 -10.967 3.522 1.00 97.06 106 TYR A O 1
ATOM 786 N N . THR A 1 107 ? -6.724 -11.317 1.445 1.00 96.94 107 THR A N 1
ATOM 787 C CA . THR A 1 107 ? -5.856 -12.449 1.111 1.00 96.94 107 THR A CA 1
ATOM 788 C C . THR A 1 107 ? -4.769 -11.937 0.180 1.00 96.94 107 THR A C 1
ATOM 790 O O . THR A 1 107 ? -5.070 -11.404 -0.890 1.00 96.94 107 THR A O 1
ATOM 793 N N . LEU A 1 108 ? -3.514 -12.042 0.604 1.00 97.75 108 LEU A N 1
ATOM 794 C CA . LEU A 1 108 ? -2.369 -11.419 -0.052 1.00 97.75 108 LEU A CA 1
ATOM 795 C C . LEU A 1 108 ? -1.382 -12.476 -0.524 1.00 97.75 108 LEU A C 1
ATOM 797 O O . LEU A 1 108 ? -0.920 -13.290 0.276 1.00 97.75 108 LEU A O 1
ATOM 801 N N . GLY A 1 109 ? -0.980 -12.395 -1.791 1.00 97.38 109 GLY A N 1
ATOM 802 C CA . GLY A 1 109 ? 0.084 -13.241 -2.333 1.00 97.38 109 GLY A CA 1
ATOM 803 C C . GLY A 1 109 ? 1.460 -12.895 -1.752 1.00 97.38 109 GLY A C 1
ATOM 804 O O . GLY A 1 109 ? 1.563 -11.969 -0.940 1.00 97.38 109 GLY A O 1
ATOM 805 N N . PRO A 1 110 ? 2.525 -13.617 -2.138 1.00 97.44 110 PRO A N 1
ATOM 806 C CA . PRO A 1 110 ? 3.892 -13.324 -1.705 1.00 97.44 110 PRO A CA 1
ATOM 807 C C . PRO A 1 110 ? 4.298 -11.867 -1.970 1.00 97.44 110 PRO A C 1
ATOM 809 O O . PRO A 1 110 ? 3.768 -11.213 -2.870 1.00 97.44 110 PRO A O 1
ATOM 812 N N . GLN A 1 111 ? 5.242 -11.350 -1.187 1.00 98.00 111 GLN A N 1
ATOM 813 C CA . GLN A 1 111 ? 5.763 -9.996 -1.342 1.00 98.00 111 GLN A CA 1
ATOM 814 C C . GLN A 1 111 ? 6.365 -9.796 -2.732 1.00 98.00 111 GLN A C 1
ATOM 816 O O . GLN A 1 111 ? 7.290 -10.501 -3.126 1.00 98.00 111 GLN A O 1
ATOM 821 N N . GLY A 1 112 ? 5.846 -8.797 -3.448 1.00 97.69 112 GLY A N 1
ATOM 822 C CA . GLY A 1 112 ? 6.334 -8.426 -4.772 1.00 97.69 112 GLY A CA 1
ATOM 823 C C . GLY A 1 112 ? 7.526 -7.478 -4.703 1.00 97.69 112 GLY A C 1
ATOM 824 O O . GLY A 1 112 ? 8.502 -7.659 -5.423 1.00 97.69 112 GLY A O 1
ATOM 825 N N . VAL A 1 113 ? 7.464 -6.484 -3.813 1.00 98.12 113 VAL A N 1
ATOM 826 C CA . VAL A 1 113 ? 8.549 -5.518 -3.593 1.00 98.12 113 VAL A CA 1
ATOM 827 C C . VAL A 1 113 ? 8.535 -5.015 -2.146 1.00 98.12 113 VAL A C 1
ATOM 829 O O . VAL A 1 113 ? 7.498 -5.045 -1.482 1.00 98.12 113 VAL A O 1
ATOM 832 N N . ALA A 1 114 ? 9.691 -4.587 -1.642 1.00 97.31 114 ALA A N 1
ATOM 833 C CA . ALA A 1 114 ? 9.827 -3.901 -0.361 1.00 97.31 114 ALA A CA 1
ATOM 834 C C . ALA A 1 114 ? 10.336 -2.478 -0.598 1.00 97.31 114 ALA A C 1
ATOM 836 O O . ALA A 1 114 ? 11.290 -2.289 -1.348 1.00 97.31 114 ALA A O 1
ATOM 837 N N . LEU A 1 115 ? 9.701 -1.492 0.034 1.00 97.31 115 LEU A N 1
ATOM 838 C CA . LEU A 1 115 ? 10.013 -0.078 -0.155 1.00 97.31 115 LEU A CA 1
ATOM 839 C C . LEU A 1 115 ? 10.751 0.466 1.059 1.00 97.31 115 LEU A C 1
ATOM 841 O O . LEU A 1 115 ? 10.192 0.538 2.152 1.00 97.31 115 LEU A O 1
ATOM 845 N N . GLN A 1 116 ? 11.995 0.881 0.867 1.00 96.88 116 GLN A N 1
ATOM 846 C CA . GLN A 1 116 ? 12.763 1.598 1.870 1.00 96.88 116 GLN A CA 1
ATOM 847 C C . GLN A 1 116 ? 12.253 3.036 1.977 1.00 96.88 116 GLN A C 1
ATOM 849 O O . GLN A 1 116 ? 12.541 3.886 1.130 1.00 96.88 116 GLN A O 1
ATOM 854 N N . LEU A 1 117 ? 11.486 3.296 3.034 1.00 95.75 117 LEU A N 1
ATOM 855 C CA . LEU A 1 117 ? 10.937 4.615 3.313 1.00 95.75 117 LEU A CA 1
ATOM 856 C C . LEU A 1 117 ? 12.008 5.518 3.925 1.00 95.75 117 LEU A C 1
ATOM 858 O O . LEU A 1 117 ? 12.900 5.052 4.637 1.00 95.75 117 LEU A O 1
ATOM 862 N N . VAL A 1 118 ? 11.901 6.811 3.643 1.00 95.44 118 VAL A N 1
ATOM 863 C CA . VAL A 1 118 ? 12.800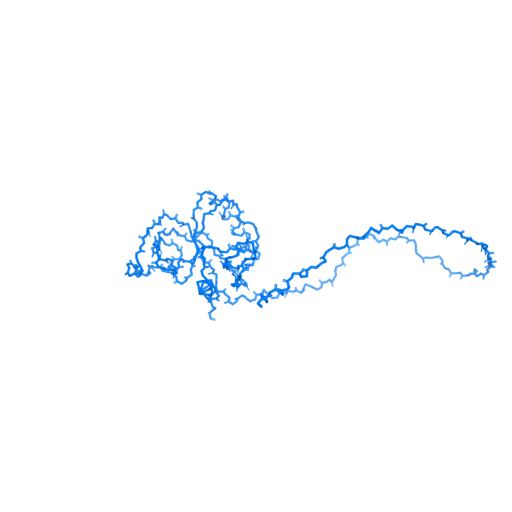 7.849 4.172 1.00 95.44 118 VAL A CA 1
ATOM 864 C C . VAL A 1 118 ? 12.041 8.941 4.916 1.00 95.44 118 VAL A C 1
ATOM 866 O O . VAL A 1 118 ? 12.631 9.662 5.716 1.00 95.44 118 VAL A O 1
ATOM 869 N N . ARG A 1 119 ? 10.739 9.084 4.643 1.00 95.19 119 ARG A N 1
ATOM 870 C CA . ARG A 1 119 ? 9.849 10.037 5.307 1.00 95.19 119 ARG A CA 1
ATOM 871 C C . ARG A 1 119 ? 8.400 9.592 5.166 1.00 95.19 119 ARG A C 1
ATOM 873 O O . ARG A 1 119 ? 8.023 9.034 4.136 1.00 95.19 119 ARG A O 1
ATOM 880 N N . VAL A 1 120 ? 7.597 9.884 6.180 1.00 96.06 120 VAL A N 1
ATOM 881 C CA . VAL A 1 120 ? 6.149 9.687 6.165 1.00 96.06 120 VAL A CA 1
ATOM 882 C C . VAL A 1 120 ? 5.502 10.882 6.855 1.00 96.06 120 VAL A C 1
ATOM 884 O O . VAL A 1 120 ? 5.844 11.159 8.003 1.00 96.06 120 VAL A O 1
ATOM 887 N N . ASP A 1 121 ? 4.558 11.543 6.192 1.00 95.62 121 ASP A N 1
ATOM 888 C CA . ASP A 1 121 ? 3.865 12.728 6.702 1.00 95.62 121 ASP A CA 1
ATOM 889 C C . ASP A 1 121 ? 2.341 12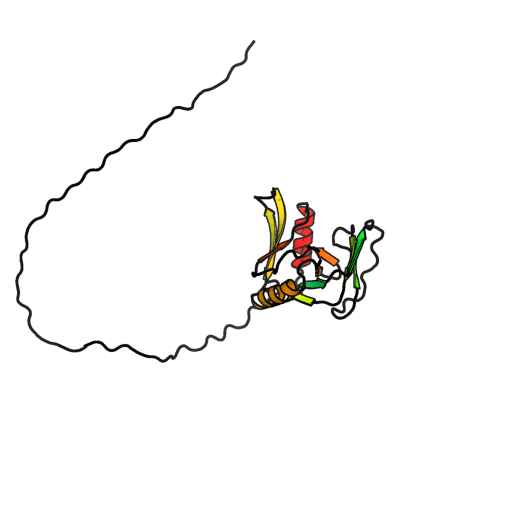.570 6.559 1.00 95.62 121 ASP A C 1
ATOM 891 O O . ASP A 1 121 ? 1.844 12.202 5.494 1.00 95.62 121 ASP A O 1
ATOM 895 N N . SER A 1 122 ? 1.591 12.876 7.620 1.00 96.06 122 SER A N 1
ATOM 896 C CA . SER A 1 122 ? 0.127 13.025 7.593 1.00 96.06 122 SER A CA 1
ATOM 897 C C . SER A 1 122 ? -0.210 14.471 7.229 1.00 96.06 122 SER A C 1
ATOM 899 O O . SER A 1 122 ? 0.298 15.399 7.860 1.00 96.06 122 SER A O 1
ATOM 901 N N . LEU A 1 123 ? -1.017 14.683 6.186 1.00 94.88 123 LEU A N 1
ATOM 902 C CA . LEU A 1 123 ? -1.293 16.010 5.631 1.00 94.88 123 LEU A CA 1
ATOM 903 C C . LEU A 1 123 ? -2.781 16.181 5.306 1.00 94.88 123 LEU A C 1
ATOM 905 O O . LEU A 1 123 ? -3.440 15.267 4.812 1.00 94.88 123 LEU A O 1
ATOM 909 N N . LEU A 1 124 ? -3.294 17.400 5.487 1.00 94.88 124 LEU A N 1
ATOM 910 C CA . LEU A 1 124 ? -4.577 17.804 4.916 1.00 94.88 124 LEU A CA 1
ATOM 911 C C . LEU A 1 124 ? -4.368 18.217 3.454 1.00 94.88 124 LEU A C 1
ATOM 913 O O . LEU A 1 124 ? -3.666 19.189 3.166 1.00 94.88 124 LEU A O 1
ATOM 917 N N . SER A 1 125 ? -4.988 17.497 2.521 1.00 90.50 125 SER A N 1
ATOM 918 C CA . SER A 1 125 ? -4.933 17.837 1.100 1.00 90.50 125 SER A CA 1
ATOM 919 C C . SER A 1 125 ? -5.771 19.089 0.815 1.00 90.50 125 SER A C 1
ATOM 921 O O . SER A 1 125 ? -6.986 19.065 1.030 1.00 90.50 125 SER A O 1
ATOM 923 N N . PRO A 1 126 ? -5.188 20.168 0.258 1.00 87.62 126 PRO A N 1
ATOM 924 C CA . PRO A 1 126 ? -5.940 21.377 -0.075 1.00 87.62 126 PRO A CA 1
ATOM 925 C C . PRO A 1 126 ? -6.866 21.183 -1.285 1.00 87.62 126 PRO A C 1
ATOM 927 O O . PRO A 1 126 ? -7.782 21.972 -1.490 1.00 87.62 126 PRO A O 1
ATOM 930 N N . ILE A 1 127 ? -6.622 20.148 -2.098 1.00 87.94 127 ILE A N 1
ATOM 931 C CA . ILE A 1 127 ? -7.388 19.869 -3.319 1.00 87.94 127 ILE A CA 1
ATOM 932 C C . ILE A 1 127 ? -8.645 19.070 -2.985 1.00 87.94 127 ILE A C 1
ATOM 934 O O . ILE A 1 127 ? -9.735 19.397 -3.443 1.00 87.94 127 ILE A O 1
ATOM 938 N N . THR A 1 128 ? -8.491 18.009 -2.195 1.00 86.81 128 THR A N 1
ATOM 939 C CA . THR A 1 128 ? -9.593 17.097 -1.864 1.00 86.81 128 THR A CA 1
ATOM 940 C C . THR A 1 128 ? -10.270 17.443 -0.542 1.00 86.81 128 THR A C 1
ATOM 942 O O . THR A 1 128 ? -11.300 16.854 -0.230 1.00 86.81 128 THR A O 1
ATOM 945 N N . ASN A 1 129 ? -9.709 18.382 0.232 1.00 88.19 129 ASN A N 1
ATOM 946 C CA . ASN A 1 129 ? -10.139 18.713 1.593 1.00 88.19 129 ASN A CA 1
ATOM 947 C C . ASN A 1 129 ? -10.269 17.461 2.488 1.00 88.19 129 ASN A C 1
ATOM 949 O O . ASN A 1 129 ? -11.178 17.354 3.309 1.00 88.19 129 ASN A O 1
ATOM 953 N N . GLY A 1 130 ? -9.378 16.490 2.275 1.00 91.12 130 GLY A N 1
ATOM 954 C CA . GLY A 1 130 ? -9.331 15.218 2.989 1.00 91.12 130 GLY A CA 1
ATOM 955 C C . GLY A 1 130 ? -7.912 14.897 3.441 1.00 91.12 130 GLY A C 1
ATOM 956 O O . GLY A 1 130 ? -6.945 15.427 2.888 1.00 91.12 130 GLY A O 1
ATOM 957 N N . TYR A 1 131 ? -7.789 14.036 4.446 1.00 95.31 131 TYR A N 1
ATOM 958 C CA . TYR A 1 131 ? -6.490 13.638 4.973 1.00 95.31 131 TYR A CA 1
ATOM 959 C C . TYR A 1 131 ? -5.829 12.591 4.073 1.00 95.31 131 TYR A C 1
ATOM 961 O O . TYR A 1 131 ? -6.481 11.665 3.574 1.00 95.31 131 TYR A O 1
ATOM 969 N N . ILE A 1 132 ? -4.532 12.771 3.852 1.00 95.00 132 ILE A N 1
ATOM 970 C CA . ILE A 1 132 ? -3.671 11.880 3.079 1.00 95.00 132 ILE A CA 1
ATOM 971 C C . ILE A 1 132 ? -2.403 11.593 3.874 1.00 95.00 132 ILE A C 1
ATOM 973 O O . ILE A 1 132 ? -1.944 12.429 4.652 1.00 95.00 132 ILE A O 1
ATOM 977 N N . VAL A 1 133 ? -1.790 10.448 3.601 1.00 96.81 133 VAL A N 1
ATOM 978 C CA . VAL A 1 133 ? -0.449 10.138 4.091 1.00 96.81 133 VAL A CA 1
ATOM 979 C C . VAL A 1 133 ? 0.511 10.144 2.917 1.00 96.81 133 VAL A C 1
ATOM 981 O O . VAL A 1 133 ? 0.372 9.374 1.967 1.00 96.81 133 VAL A O 1
ATOM 984 N N . GLN A 1 134 ? 1.479 11.048 2.963 1.00 96.19 134 GLN A N 1
ATOM 985 C CA . GLN A 1 134 ? 2.539 11.143 1.980 1.00 96.19 134 GLN A CA 1
ATOM 986 C C . GLN A 1 134 ? 3.734 10.317 2.442 1.00 96.19 134 GLN A C 1
ATOM 988 O O . GLN A 1 134 ? 4.173 10.420 3.583 1.00 96.19 134 GLN A O 1
ATOM 993 N N . VAL A 1 135 ? 4.262 9.493 1.547 1.00 96.56 135 VAL A N 1
ATOM 994 C CA . VAL A 1 135 ? 5.374 8.589 1.817 1.00 96.56 135 VAL A CA 1
ATOM 995 C C . VAL A 1 135 ? 6.479 8.880 0.817 1.00 96.56 135 VAL A C 1
ATOM 997 O O . VAL A 1 135 ? 6.264 8.754 -0.387 1.00 96.56 135 VAL A O 1
ATOM 1000 N N . ALA A 1 136 ? 7.657 9.247 1.310 1.00 96.88 136 ALA A N 1
ATOM 1001 C CA . ALA A 1 136 ? 8.861 9.332 0.499 1.00 96.88 136 ALA A CA 1
ATOM 1002 C C . ALA A 1 136 ? 9.689 8.055 0.673 1.00 96.88 136 ALA A C 1
ATOM 1004 O O . ALA A 1 136 ? 9.883 7.575 1.796 1.00 96.88 136 ALA A O 1
ATOM 1005 N N . MET A 1 137 ? 10.212 7.528 -0.427 1.00 96.56 137 MET A N 1
ATOM 1006 C CA . MET A 1 137 ? 11.103 6.368 -0.459 1.00 96.56 137 MET A CA 1
ATOM 1007 C C . MET A 1 137 ? 12.439 6.718 -1.111 1.00 96.56 137 MET A C 1
ATOM 1009 O O . MET A 1 137 ? 12.579 7.755 -1.752 1.00 96.56 137 MET A O 1
ATOM 1013 N N . ASN A 1 138 ? 13.449 5.871 -0.931 1.00 96.00 138 ASN A N 1
ATOM 1014 C CA . ASN A 1 138 ? 14.727 6.080 -1.606 1.00 96.00 138 ASN A CA 1
ATOM 1015 C C . ASN A 1 138 ? 14.626 5.778 -3.117 1.00 96.00 138 ASN A C 1
ATOM 1017 O O . ASN A 1 138 ? 13.675 5.151 -3.588 1.00 96.00 138 ASN A O 1
ATOM 1021 N N . SER A 1 139 ? 15.627 6.208 -3.887 1.00 96.50 139 SER A N 1
ATOM 1022 C CA . SER A 1 139 ? 15.634 6.060 -5.349 1.00 96.50 139 SER A CA 1
ATOM 1023 C C . SER A 1 139 ? 15.617 4.602 -5.822 1.00 96.50 139 SER A C 1
ATOM 1025 O O . SER A 1 139 ? 14.982 4.290 -6.828 1.00 96.50 139 SER A O 1
ATOM 1027 N N . GLU A 1 140 ? 16.277 3.701 -5.092 1.00 97.00 140 GLU A N 1
ATOM 1028 C CA . GLU A 1 140 ? 16.282 2.265 -5.388 1.00 97.00 140 GLU A CA 1
ATOM 1029 C C . GLU A 1 140 ? 14.870 1.674 -5.279 1.00 97.00 140 GLU A C 1
ATOM 1031 O O . GLU A 1 140 ? 14.390 1.015 -6.202 1.00 97.00 140 GLU A O 1
ATOM 1036 N N . SER A 1 141 ? 14.165 1.989 -4.191 1.00 97.88 141 SER A N 1
ATOM 1037 C CA . SER A 1 141 ? 12.786 1.551 -3.966 1.00 97.88 141 SER A CA 1
ATOM 1038 C C . SER A 1 141 ? 11.825 2.178 -4.962 1.00 97.88 141 SER A C 1
ATOM 1040 O O . SER A 1 141 ? 10.933 1.490 -5.445 1.00 97.88 141 SER A O 1
ATOM 1042 N N . ALA A 1 142 ? 12.027 3.450 -5.314 1.00 98.12 142 ALA A N 1
ATOM 1043 C CA . ALA A 1 142 ? 11.240 4.133 -6.336 1.00 98.12 142 ALA A CA 1
ATOM 1044 C C . ALA A 1 142 ? 11.343 3.420 -7.694 1.00 98.12 142 ALA A C 1
ATOM 1046 O O . ALA A 1 142 ? 10.329 3.164 -8.344 1.00 98.12 142 ALA A O 1
ATOM 1047 N N . SER A 1 143 ? 12.558 3.037 -8.104 1.00 98.19 143 SER A N 1
ATOM 1048 C CA . SER A 1 143 ? 12.772 2.277 -9.341 1.00 98.19 143 SER A CA 1
ATOM 1049 C C . SER A 1 143 ? 12.136 0.890 -9.267 1.00 98.19 143 SER A C 1
ATOM 1051 O O . SER A 1 143 ? 11.388 0.508 -10.166 1.00 98.19 143 SER A O 1
ATOM 1053 N N . ALA A 1 144 ? 12.376 0.153 -8.178 1.00 98.38 144 ALA A N 1
ATOM 1054 C CA . ALA A 1 144 ? 11.816 -1.182 -7.990 1.00 98.38 144 ALA A CA 1
ATOM 1055 C C . ALA A 1 144 ? 10.278 -1.162 -7.966 1.00 98.38 144 ALA A C 1
ATOM 1057 O O . ALA A 1 144 ? 9.628 -2.045 -8.529 1.00 98.38 144 ALA A O 1
ATOM 1058 N N . PHE A 1 145 ? 9.678 -0.138 -7.357 1.00 98.44 145 PHE A N 1
ATOM 1059 C CA . PHE A 1 145 ? 8.231 0.040 -7.319 1.00 98.44 145 PHE A CA 1
ATOM 1060 C C . PHE A 1 145 ? 7.652 0.393 -8.690 1.00 98.44 145 PHE A C 1
ATOM 1062 O O . PHE A 1 145 ? 6.616 -0.157 -9.076 1.00 98.44 145 PHE A O 1
ATOM 1069 N N . ALA A 1 146 ? 8.329 1.245 -9.460 1.00 98.38 146 ALA A N 1
ATOM 1070 C CA . ALA A 1 146 ? 7.941 1.548 -10.833 1.00 98.38 146 ALA A CA 1
ATOM 1071 C C . ALA A 1 146 ? 7.969 0.292 -11.715 1.00 98.38 146 ALA A C 1
ATOM 1073 O O . ALA A 1 146 ? 7.009 0.015 -12.437 1.00 98.38 146 ALA A O 1
ATOM 1074 N N . ASP A 1 147 ? 9.031 -0.509 -11.625 1.00 98.38 147 ASP A N 1
ATOM 1075 C CA . ASP A 1 147 ? 9.154 -1.771 -12.359 1.00 98.38 147 ASP A CA 1
ATOM 1076 C C . ASP A 1 147 ? 8.061 -2.765 -11.957 1.00 98.38 147 ASP A C 1
ATOM 1078 O O . ASP A 1 147 ? 7.386 -3.336 -12.820 1.00 98.38 147 ASP A O 1
ATOM 1082 N N . TYR A 1 148 ? 7.825 -2.914 -10.653 1.00 98.44 148 TYR A N 1
ATOM 1083 C CA . TYR A 1 148 ? 6.777 -3.780 -10.130 1.00 98.44 148 TYR A CA 1
ATOM 1084 C C . TYR A 1 148 ? 5.394 -3.351 -10.635 1.00 98.44 148 TYR A C 1
ATOM 1086 O O . TYR A 1 148 ? 4.676 -4.161 -11.228 1.00 98.44 148 TYR A O 1
ATOM 1094 N N . THR A 1 149 ? 5.027 -2.077 -10.475 1.00 98.38 149 THR A N 1
ATOM 1095 C CA . THR A 1 149 ? 3.687 -1.568 -10.816 1.00 98.38 149 THR A CA 1
ATOM 1096 C C . THR A 1 149 ? 3.374 -1.623 -12.309 1.00 98.38 149 THR A C 1
ATOM 1098 O O . THR A 1 149 ? 2.213 -1.849 -12.652 1.00 98.38 149 THR A O 1
ATOM 1101 N N . ARG A 1 150 ? 4.371 -1.563 -13.208 1.00 98.25 150 ARG A N 1
ATOM 1102 C CA . ARG A 1 150 ? 4.157 -1.819 -14.652 1.00 98.25 150 ARG A CA 1
ATOM 1103 C C . ARG A 1 150 ? 3.494 -3.173 -14.923 1.00 98.25 150 ARG A C 1
ATOM 1105 O O . ARG A 1 150 ? 2.672 -3.278 -15.827 1.00 98.25 150 ARG A O 1
ATOM 1112 N N . SER A 1 151 ? 3.812 -4.197 -14.129 1.00 97.69 151 SER A N 1
ATOM 1113 C CA . SER A 1 151 ? 3.214 -5.541 -14.239 1.00 97.69 151 SER A CA 1
ATOM 1114 C C . SER A 1 151 ? 1.895 -5.715 -13.464 1.00 97.69 151 SER A C 1
ATOM 1116 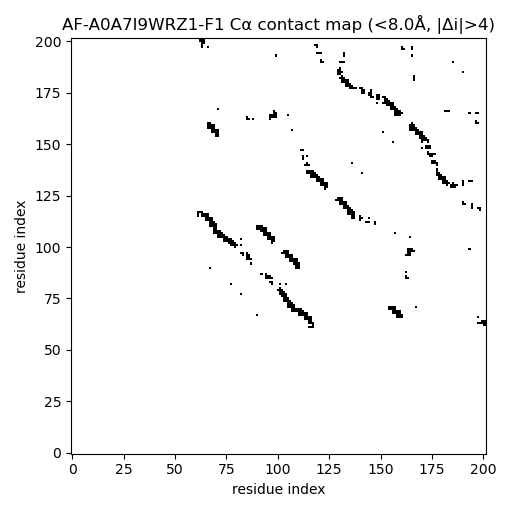O O . SER A 1 151 ? 1.236 -6.760 -13.559 1.00 97.69 151 SER A O 1
ATOM 1118 N N . GLN A 1 152 ? 1.511 -4.700 -12.682 1.00 98.12 152 GLN A N 1
ATOM 1119 C CA . GLN A 1 152 ? 0.334 -4.707 -11.812 1.00 98.12 152 GLN A CA 1
ATOM 1120 C C . GLN A 1 152 ? -0.774 -3.757 -12.280 1.00 98.12 152 GLN A C 1
ATOM 1122 O O . GLN A 1 152 ? -1.768 -3.607 -11.577 1.00 98.12 152 GLN A O 1
ATOM 1127 N N . VAL A 1 153 ? -0.649 -3.144 -13.460 1.00 98.25 153 VAL A N 1
ATOM 1128 C CA . VAL A 1 153 ? -1.713 -2.306 -14.028 1.00 98.25 153 VAL A CA 1
ATOM 1129 C C . VAL A 1 153 ? -3.021 -3.100 -14.134 1.00 98.25 153 VAL A C 1
ATOM 1131 O O . VAL A 1 153 ? -3.042 -4.232 -14.621 1.00 98.25 153 VAL A O 1
ATOM 1134 N N . GLY A 1 154 ? -4.110 -2.505 -13.650 1.00 97.88 154 GLY A N 1
ATOM 1135 C CA . GLY A 1 154 ? -5.434 -3.117 -13.550 1.00 97.88 154 GLY A CA 1
ATOM 1136 C C . GLY A 1 154 ? -5.618 -4.055 -12.353 1.00 97.88 154 GLY A C 1
ATOM 1137 O O . GLY A 1 154 ? -6.674 -4.675 -12.244 1.00 97.88 154 GLY A O 1
ATOM 1138 N N . LYS A 1 155 ? -4.620 -4.185 -11.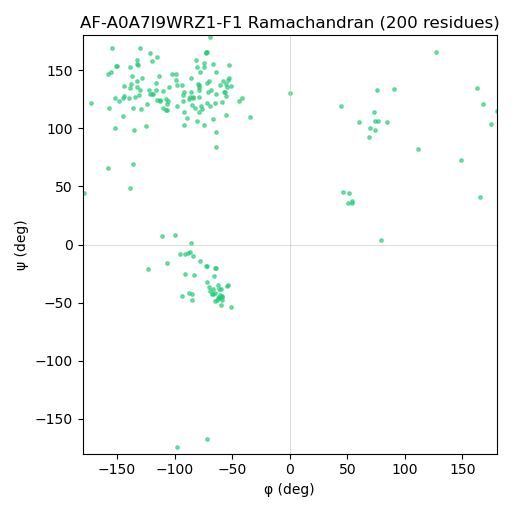470 1.00 98.25 155 LYS A N 1
ATOM 1139 C CA . LYS A 1 155 ? -4.677 -5.036 -10.273 1.00 98.25 155 LYS A CA 1
ATOM 1140 C C . LYS A 1 155 ? -4.613 -4.202 -8.999 1.00 98.25 155 LYS A C 1
ATOM 1142 O O . LYS A 1 155 ? -4.126 -3.071 -8.988 1.00 98.25 155 LYS A O 1
ATOM 1147 N N . GLN A 1 156 ? -5.046 -4.815 -7.904 1.00 98.12 156 GLN A N 1
ATOM 1148 C CA . GLN A 1 156 ? -4.940 -4.243 -6.573 1.00 98.12 156 GLN A CA 1
ATOM 1149 C C . GLN A 1 156 ? -3.666 -4.729 -5.884 1.00 98.12 156 GLN A C 1
ATOM 1151 O O . GLN A 1 156 ? -3.331 -5.917 -5.918 1.00 98.12 156 GLN A O 1
ATOM 1156 N N . ILE A 1 157 ? -2.975 -3.808 -5.223 1.00 98.44 157 ILE A N 1
ATOM 1157 C CA . ILE A 1 157 ? -1.836 -4.117 -4.357 1.00 98.44 157 ILE A CA 1
ATOM 1158 C C . ILE A 1 157 ? -2.148 -3.652 -2.940 1.00 98.44 157 ILE A C 1
ATOM 1160 O O . ILE A 1 157 ? -2.982 -2.774 -2.752 1.00 98.44 157 ILE A O 1
ATOM 1164 N N . ALA A 1 158 ? -1.467 -4.220 -1.954 1.00 98.00 158 ALA A N 1
ATOM 1165 C CA . ALA A 1 158 ? -1.566 -3.842 -0.556 1.00 98.00 158 ALA A CA 1
ATOM 1166 C C . ALA A 1 158 ? -0.197 -3.432 -0.016 1.00 98.00 158 ALA A C 1
ATOM 1168 O O . ALA A 1 158 ? 0.790 -4.151 -0.184 1.00 98.00 158 ALA A O 1
ATOM 1169 N N . PHE A 1 159 ? -0.169 -2.299 0.677 1.00 97.62 159 PHE A N 1
ATOM 1170 C CA . PHE A 1 159 ? 0.920 -1.883 1.546 1.00 97.62 159 PHE A CA 1
ATOM 1171 C C . PHE A 1 159 ? 0.707 -2.509 2.919 1.00 97.62 159 PHE A C 1
ATOM 1173 O O . PHE A 1 159 ? -0.320 -2.274 3.559 1.00 97.62 159 PHE A O 1
ATOM 1180 N N . VAL A 1 160 ? 1.664 -3.316 3.366 1.00 95.94 160 VAL A N 1
ATOM 1181 C CA . VAL A 1 160 ? 1.554 -4.119 4.585 1.00 95.94 160 VAL A CA 1
ATOM 1182 C C . VAL A 1 160 ? 2.669 -3.772 5.550 1.00 95.94 160 VAL A C 1
ATOM 1184 O O . VAL A 1 160 ? 3.854 -3.808 5.207 1.00 95.94 160 VAL A O 1
ATOM 1187 N N . ARG A 1 161 ? 2.283 -3.504 6.795 1.00 94.06 161 ARG A N 1
ATOM 1188 C CA . ARG A 1 161 ? 3.201 -3.229 7.894 1.00 94.06 161 ARG A CA 1
ATOM 1189 C C . ARG A 1 161 ? 2.732 -3.931 9.158 1.00 94.06 161 ARG A C 1
ATOM 1191 O O . ARG A 1 161 ? 1.545 -3.914 9.451 1.00 94.06 161 ARG A O 1
ATOM 1198 N N . ALA A 1 162 ? 3.656 -4.584 9.869 1.00 88.00 162 ALA A N 1
ATOM 1199 C CA . ALA A 1 162 ? 3.372 -5.315 11.113 1.00 88.00 162 ALA A CA 1
ATOM 1200 C C . ALA A 1 162 ? 2.115 -6.215 11.022 1.00 88.00 162 ALA A C 1
ATOM 1202 O O . ALA A 1 162 ? 1.249 -6.196 11.891 1.00 88.00 162 ALA A O 1
ATOM 1203 N N . SER A 1 163 ? 1.995 -6.964 9.919 1.00 90.19 163 SER A N 1
ATOM 1204 C CA . SER A 1 163 ? 0.839 -7.823 9.623 1.00 90.19 163 SER A CA 1
ATOM 1205 C C . SER A 1 163 ? -0.514 -7.100 9.661 1.00 90.19 163 SER A C 1
ATOM 1207 O O . SER A 1 163 ? -1.508 -7.669 10.099 1.00 90.19 163 SER A O 1
ATOM 1209 N N . THR A 1 164 ? -0.541 -5.852 9.193 1.00 93.69 164 THR A N 1
ATOM 1210 C CA . THR A 1 164 ? -1.736 -5.023 8.992 1.00 93.69 164 THR A CA 1
ATOM 1211 C C . THR A 1 164 ? -1.672 -4.391 7.600 1.00 93.69 164 THR A C 1
ATOM 1213 O O . THR A 1 164 ? -0.615 -3.900 7.190 1.00 93.69 164 THR A O 1
ATOM 1216 N N . VAL A 1 165 ? -2.780 -4.405 6.852 1.00 96.19 165 VAL A N 1
ATOM 1217 C CA . VAL A 1 165 ? -2.888 -3.661 5.587 1.00 96.19 165 VAL A CA 1
ATOM 1218 C C . VAL A 1 165 ? -3.098 -2.187 5.913 1.00 96.19 165 VAL A C 1
ATOM 1220 O O . VAL A 1 165 ? -4.077 -1.799 6.546 1.00 96.19 165 VAL A O 1
ATOM 1223 N N . VAL A 1 166 ? -2.168 -1.351 5.478 1.00 96.06 166 VAL A N 1
ATOM 1224 C CA . VAL A 1 166 ? -2.219 0.091 5.718 1.00 96.06 166 VAL A CA 1
ATOM 1225 C C . VAL A 1 166 ? -3.022 0.788 4.620 1.00 96.06 166 VAL A C 1
ATOM 1227 O O . VAL A 1 166 ? -3.835 1.663 4.886 1.00 96.06 166 VAL A O 1
ATOM 1230 N N . SER A 1 167 ? -2.829 0.379 3.370 1.00 96.19 167 SER A N 1
ATOM 1231 C CA . SER A 1 167 ? -3.593 0.869 2.223 1.00 96.19 167 SER A CA 1
ATOM 1232 C C . SER A 1 167 ? -3.576 -0.188 1.125 1.00 96.19 167 SER A C 1
ATOM 1234 O O . SER A 1 167 ? -2.598 -0.927 1.004 1.00 96.19 167 SER A O 1
ATOM 1236 N N . ALA A 1 168 ? -4.643 -0.274 0.331 1.00 97.06 168 ALA A N 1
ATOM 1237 C CA . ALA A 1 168 ? -4.747 -1.246 -0.753 1.00 97.06 168 ALA A CA 1
ATOM 1238 C C . ALA A 1 168 ? -5.303 -0.630 -2.051 1.00 97.06 168 ALA A C 1
ATOM 1240 O O . ALA A 1 168 ? -6.451 -0.901 -2.419 1.00 97.06 168 ALA A O 1
ATOM 1241 N N . PRO A 1 169 ? -4.547 0.243 -2.742 1.00 96.56 169 PRO A N 1
ATOM 1242 C CA . PRO A 1 169 ? -5.039 0.906 -3.941 1.00 96.56 169 PRO A CA 1
ATOM 1243 C C . PRO A 1 169 ? -5.087 -0.026 -5.157 1.00 96.56 169 PRO A C 1
ATOM 1245 O O . PRO A 1 169 ? -4.340 -1.000 -5.278 1.00 96.56 169 PRO A O 1
ATOM 1248 N N . GLN A 1 170 ? -5.956 0.335 -6.098 1.00 97.25 170 GLN A N 1
ATOM 1249 C CA . GLN A 1 170 ? -5.919 -0.184 -7.461 1.00 97.25 170 GLN A CA 1
ATOM 1250 C C . GLN A 1 170 ? -4.827 0.544 -8.247 1.00 97.25 170 GLN A C 1
ATOM 1252 O O . GLN A 1 170 ? -4.730 1.770 -8.185 1.00 97.25 170 GLN A O 1
ATOM 1257 N N . ILE A 1 171 ? -4.027 -0.198 -9.005 1.00 97.56 171 ILE A N 1
ATOM 1258 C CA . ILE A 1 171 ? -2.964 0.358 -9.840 1.00 97.56 171 ILE A CA 1
ATOM 1259 C C . ILE A 1 171 ? -3.523 0.619 -11.235 1.00 97.56 171 ILE A C 1
ATOM 1261 O O . ILE A 1 171 ? -3.714 -0.302 -12.024 1.00 97.56 171 ILE A O 1
ATOM 1265 N N . SER A 1 172 ? -3.809 1.883 -11.543 1.00 97.00 172 SER A N 1
ATOM 1266 C CA . SER A 1 172 ? -4.302 2.306 -12.862 1.00 97.00 172 SER A CA 1
ATOM 1267 C C . SER A 1 172 ? -3.187 2.507 -13.886 1.00 97.00 172 SER A C 1
ATOM 1269 O O . SER A 1 172 ? -3.423 2.380 -15.084 1.00 97.00 172 SER A O 1
ATOM 1271 N N . GLU A 1 173 ? -1.978 2.807 -13.424 1.00 97.38 173 GLU A N 1
ATOM 1272 C CA . GLU A 1 173 ? -0.792 3.033 -14.244 1.00 97.38 173 GLU A CA 1
ATOM 1273 C C . GLU A 1 173 ? 0.478 2.735 -13.440 1.00 97.38 173 GLU A C 1
ATOM 1275 O O . GLU A 1 173 ? 0.429 2.545 -12.224 1.00 97.38 173 GLU A O 1
ATOM 1280 N N . ALA A 1 174 ? 1.620 2.675 -14.121 1.00 97.06 174 ALA A N 1
ATOM 1281 C CA . ALA A 1 174 ? 2.900 2.507 -13.449 1.00 97.06 174 ALA A CA 1
ATOM 1282 C C . ALA A 1 174 ? 3.196 3.715 -12.555 1.00 97.06 174 ALA A C 1
ATOM 1284 O O . ALA A 1 174 ? 3.142 4.857 -13.010 1.00 97.06 174 ALA A O 1
ATOM 1285 N N . VAL A 1 175 ? 3.553 3.460 -11.299 1.00 97.00 175 VAL A N 1
ATOM 1286 C CA . VAL A 1 175 ? 3.846 4.521 -10.337 1.00 97.00 175 VAL A CA 1
ATOM 1287 C C . VAL A 1 175 ? 5.321 4.871 -10.435 1.00 97.00 175 VAL A C 1
ATOM 1289 O O . VAL A 1 175 ? 6.180 4.085 -10.043 1.00 97.00 175 VAL A O 1
ATOM 1292 N N . VAL A 1 176 ? 5.612 6.048 -10.984 1.00 97.00 176 VAL A N 1
ATOM 1293 C CA . VAL A 1 176 ? 6.976 6.555 -11.158 1.00 97.00 176 VAL A CA 1
ATOM 1294 C C . VAL A 1 176 ? 7.202 7.729 -10.215 1.00 97.00 176 VAL A C 1
ATOM 1296 O O . VAL A 1 176 ? 6.396 8.655 -10.174 1.00 97.00 176 VAL A O 1
ATOM 1299 N N . GLY A 1 177 ? 8.320 7.705 -9.495 1.00 96.19 177 GLY A N 1
ATOM 1300 C CA . GLY A 1 177 ? 8.695 8.738 -8.535 1.00 96.19 177 GLY A CA 1
ATOM 1301 C C . GLY A 1 177 ? 9.019 8.153 -7.167 1.00 96.19 177 GLY A C 1
ATOM 1302 O O . GLY A 1 177 ? 8.737 6.991 -6.881 1.00 96.19 177 GLY A O 1
ATOM 1303 N N . ASP A 1 178 ? 9.642 8.973 -6.334 1.00 96.50 178 ASP A N 1
ATOM 1304 C CA . ASP A 1 178 ? 10.019 8.654 -4.957 1.00 96.50 178 ASP A CA 1
ATOM 1305 C C . ASP A 1 178 ? 8.943 9.038 -3.934 1.00 96.50 178 ASP A C 1
ATOM 1307 O O . ASP A 1 178 ? 9.045 8.674 -2.763 1.00 96.50 178 ASP A O 1
ATOM 1311 N N . LEU A 1 179 ? 7.900 9.744 -4.374 1.00 96.69 179 LEU A N 1
ATOM 1312 C CA . LEU A 1 179 ? 6.816 10.230 -3.539 1.00 96.69 179 LEU A CA 1
ATOM 1313 C C . LEU A 1 179 ? 5.508 9.517 -3.873 1.00 96.69 179 LEU A C 1
ATOM 1315 O O . LEU A 1 179 ? 5.018 9.570 -5.001 1.00 96.69 179 LEU A O 1
ATOM 1319 N N . LEU A 1 180 ? 4.906 8.903 -2.862 1.00 95.06 180 LEU A N 1
ATOM 1320 C CA . LEU A 1 180 ? 3.615 8.241 -2.948 1.00 95.06 180 LEU A CA 1
ATOM 1321 C C . LEU A 1 180 ? 2.599 8.950 -2.054 1.00 95.06 180 LEU A C 1
ATOM 1323 O O . LEU A 1 180 ? 2.905 9.326 -0.924 1.00 95.06 180 LEU A O 1
ATOM 1327 N N . GLN A 1 181 ? 1.372 9.102 -2.544 1.00 94.50 181 GLN A N 1
ATOM 1328 C CA . GLN A 1 181 ? 0.248 9.582 -1.744 1.00 94.50 181 GLN A CA 1
ATOM 1329 C C . GLN A 1 181 ? -0.708 8.429 -1.463 1.00 94.50 181 GLN A C 1
ATOM 1331 O O . GLN A 1 181 ? -1.328 7.878 -2.373 1.00 94.50 181 GLN A O 1
ATOM 1336 N N . LEU A 1 182 ? -0.832 8.074 -0.191 1.00 93.12 182 LEU A N 1
ATOM 1337 C CA . LEU A 1 182 ? -1.803 7.112 0.300 1.00 93.12 182 LEU A CA 1
ATOM 1338 C C . LEU A 1 182 ? -3.057 7.870 0.739 1.00 93.12 182 LEU A C 1
ATOM 1340 O O . LEU A 1 182 ? -3.003 8.786 1.558 1.00 93.12 182 LEU A O 1
ATOM 1344 N N . SER A 1 183 ? -4.195 7.501 0.158 1.00 86.38 183 SER A N 1
ATOM 1345 C CA . SER A 1 183 ? -5.503 8.105 0.425 1.00 86.38 183 SER A CA 1
ATOM 1346 C C . SER A 1 183 ? -6.546 7.020 0.708 1.00 86.38 183 SER A C 1
ATOM 1348 O O . SER A 1 183 ? -6.278 5.832 0.514 1.00 86.38 183 SER A O 1
ATOM 1350 N N . GLY A 1 184 ? -7.730 7.413 1.192 1.00 81.88 184 GLY A N 1
ATOM 1351 C CA . GLY A 1 184 ? -8.795 6.451 1.503 1.00 81.88 184 GLY A CA 1
ATOM 1352 C C . GLY A 1 184 ? -9.933 6.984 2.370 1.00 81.88 184 GLY A C 1
ATOM 1353 O O . GLY A 1 184 ? -10.367 6.275 3.268 1.00 81.88 184 GLY A O 1
ATOM 1354 N N . ASN A 1 185 ? -10.406 8.217 2.137 1.00 85.81 185 ASN A N 1
ATOM 1355 C CA . ASN A 1 185 ? -11.410 8.881 2.991 1.00 85.81 185 ASN A CA 1
ATOM 1356 C C . ASN A 1 185 ? -11.026 8.864 4.483 1.00 85.81 185 ASN A C 1
ATOM 1358 O O . ASN A 1 185 ? -11.848 8.564 5.346 1.00 85.81 185 ASN A O 1
ATOM 1362 N N . LEU A 1 186 ? -9.757 9.156 4.766 1.00 91.88 186 LEU A N 1
ATOM 1363 C CA . LEU A 1 186 ? -9.215 9.124 6.115 1.00 91.88 186 LEU A CA 1
ATOM 1364 C C . LEU A 1 186 ? -9.757 10.294 6.938 1.00 91.88 186 LEU A C 1
ATOM 1366 O O . LEU A 1 186 ? -9.822 11.432 6.459 1.00 91.88 186 LEU A O 1
ATOM 1370 N N . THR A 1 187 ? -10.095 10.022 8.196 1.00 93.94 187 THR A N 1
ATOM 1371 C CA . THR A 1 187 ? -10.155 11.064 9.226 1.00 93.94 187 THR A CA 1
ATOM 1372 C C . THR A 1 187 ? -8.742 11.504 9.614 1.00 93.94 187 THR A C 1
ATOM 1374 O O . THR A 1 187 ? -7.769 10.806 9.328 1.00 93.94 187 THR A O 1
ATOM 1377 N N . GLU A 1 188 ? -8.624 12.633 10.313 1.00 95.00 188 GLU A N 1
ATOM 1378 C CA . GLU A 1 188 ? -7.353 13.092 10.895 1.00 95.00 188 GLU A CA 1
ATOM 1379 C C . GLU A 1 188 ? -6.680 11.988 11.713 1.00 95.00 188 GLU A C 1
ATOM 1381 O O . GLU A 1 188 ? -5.570 11.562 11.413 1.00 95.00 188 GLU A O 1
ATOM 1386 N N . GLN A 1 189 ? -7.426 11.426 12.666 1.00 95.25 189 GLN A N 1
ATOM 1387 C CA . GLN A 1 189 ? -6.942 10.366 13.541 1.00 95.25 189 GLN A CA 1
ATOM 1388 C C . GLN A 1 189 ? -6.508 9.113 12.765 1.00 95.25 189 GLN A C 1
ATOM 1390 O O . GLN A 1 189 ? -5.526 8.472 13.129 1.00 95.25 189 GLN A O 1
ATOM 1395 N N . GLN A 1 190 ? -7.230 8.747 11.702 1.00 95.31 190 GLN A N 1
ATOM 1396 C CA . GLN A 1 190 ? -6.861 7.606 10.861 1.00 95.31 190 GLN A CA 1
ATOM 1397 C C . GLN A 1 190 ? -5.600 7.881 10.040 1.00 95.31 190 GLN A C 1
ATOM 1399 O O . GLN A 1 190 ? -4.798 6.971 9.853 1.00 95.31 190 GLN A O 1
ATOM 1404 N N . SER A 1 191 ? -5.422 9.111 9.559 1.00 96.06 191 SER A N 1
ATOM 1405 C CA . SER A 1 191 ? -4.223 9.536 8.837 1.00 96.06 191 SER A CA 1
ATOM 1406 C C . SER A 1 191 ? -2.995 9.539 9.746 1.00 96.06 191 SER A C 1
ATOM 1408 O O . SER A 1 191 ? -1.944 9.020 9.369 1.00 96.06 191 SER A O 1
ATOM 1410 N N . ASP A 1 192 ? -3.142 10.025 10.975 1.00 95.44 192 ASP A N 1
ATOM 1411 C CA . ASP A 1 192 ? -2.063 10.033 11.963 1.00 95.44 192 ASP A CA 1
ATOM 1412 C C . ASP A 1 192 ? -1.690 8.616 12.411 1.00 95.44 192 ASP A C 1
ATOM 1414 O O . ASP A 1 192 ? -0.508 8.278 12.482 1.00 95.44 192 ASP A O 1
ATOM 1418 N N . GLU A 1 193 ? -2.679 7.748 12.644 1.00 94.88 193 GLU A N 1
ATOM 1419 C CA . GLU A 1 193 ? -2.424 6.340 12.963 1.00 94.88 193 GLU A CA 1
ATOM 1420 C C . GLU A 1 193 ? -1.762 5.606 11.791 1.00 94.88 193 GLU A C 1
ATOM 1422 O O . GLU A 1 193 ? -0.807 4.854 11.984 1.00 94.88 193 GLU A O 1
ATOM 1427 N N . MET A 1 194 ? -2.213 5.861 10.561 1.00 95.69 194 MET A N 1
ATOM 1428 C CA . MET A 1 194 ? -1.582 5.336 9.353 1.00 95.69 194 MET A CA 1
ATOM 1429 C C . MET A 1 194 ? -0.116 5.777 9.252 1.00 95.69 194 MET A C 1
ATOM 1431 O O . MET A 1 194 ? 0.758 4.943 9.006 1.00 95.69 194 MET A O 1
ATOM 1435 N N . ALA A 1 195 ? 0.166 7.065 9.461 1.00 95.62 195 ALA A N 1
ATOM 1436 C CA . ALA A 1 195 ? 1.525 7.592 9.442 1.00 95.62 195 ALA A CA 1
ATOM 1437 C C . ALA A 1 195 ? 2.390 6.937 10.528 1.00 95.62 195 ALA A C 1
ATOM 1439 O O . ALA A 1 195 ? 3.486 6.466 10.228 1.00 95.62 195 ALA A O 1
ATOM 1440 N N . ARG A 1 196 ? 1.873 6.808 11.757 1.00 94.69 196 ARG A N 1
ATOM 1441 C CA . ARG A 1 196 ? 2.558 6.141 12.874 1.00 94.69 196 ARG A CA 1
ATOM 1442 C C . ARG A 1 196 ? 2.903 4.685 12.556 1.00 94.69 196 ARG A C 1
ATOM 1444 O O . ARG A 1 196 ? 4.020 4.252 12.826 1.00 94.69 196 ARG A O 1
ATOM 1451 N N . LEU A 1 197 ? 1.970 3.930 11.968 1.00 94.12 197 LEU A N 1
ATOM 1452 C CA . LEU A 1 197 ? 2.211 2.544 11.556 1.00 94.12 197 LEU A CA 1
ATOM 1453 C C . LEU A 1 197 ? 3.341 2.456 10.527 1.00 94.12 197 LEU A C 1
ATOM 1455 O O . LEU A 1 197 ? 4.195 1.580 10.630 1.00 94.12 197 LEU A O 1
ATOM 1459 N N . LEU A 1 198 ? 3.360 3.357 9.545 1.00 95.19 198 LEU A N 1
ATOM 1460 C CA . LEU A 1 198 ? 4.370 3.379 8.485 1.00 95.19 198 LEU A CA 1
ATOM 1461 C C . LEU A 1 198 ? 5.746 3.844 8.973 1.00 95.19 198 LEU A C 1
ATOM 1463 O O . LEU A 1 198 ? 6.752 3.369 8.445 1.00 95.19 198 LEU A O 1
ATOM 1467 N N . GLN A 1 199 ? 5.784 4.747 9.955 1.00 93.81 199 GLN A N 1
ATOM 1468 C CA . GLN A 1 199 ? 7.015 5.284 10.533 1.00 93.81 199 GLN A CA 1
ATOM 1469 C C . GLN A 1 199 ? 7.760 4.296 11.417 1.00 93.81 199 GLN A C 1
ATOM 1471 O O . GLN A 1 199 ? 8.931 4.538 11.646 1.00 93.81 199 GLN A O 1
ATOM 1476 N N . ASP A 1 200 ? 7.116 3.225 11.892 1.00 87.56 200 ASP A N 1
ATOM 1477 C CA . ASP A 1 200 ? 7.678 2.238 12.821 1.00 87.56 200 ASP A CA 1
ATOM 1478 C C . ASP A 1 200 ? 9.194 2.002 12.579 1.00 87.56 200 ASP A C 1
ATOM 1480 O O . ASP A 1 200 ? 9.638 1.504 11.533 1.00 87.56 200 ASP A O 1
ATOM 1484 N N . GLU A 1 201 ? 9.994 2.473 13.533 1.00 72.00 201 GLU A N 1
ATOM 1485 C CA . GLU A 1 201 ? 11.457 2.422 13.539 1.00 72.00 201 GLU A CA 1
ATOM 1486 C C . GLU A 1 201 ? 11.885 1.290 14.478 1.00 72.00 201 GLU A C 1
ATOM 1488 O O . GLU A 1 201 ? 11.191 0.984 15.448 1.00 72.00 201 GLU A O 1
ATOM 1493 N N . THR A 1 202 ? 12.995 0.622 14.168 1.00 54.16 202 THR A N 1
ATOM 1494 C CA . THR A 1 202 ? 13.578 -0.409 15.049 1.00 54.16 202 THR A CA 1
ATOM 1495 C C . THR A 1 202 ? 14.190 0.180 16.305 1.00 54.16 202 THR A C 1
ATOM 1497 O O . THR A 1 202 ? 14.950 1.163 16.150 1.00 54.16 202 THR A O 1
#

Nearest PDB structures (foldseek):
  5xap-assembly1_A  TM=6.999E-01  e=4.763E-06  Deinococcus radiodurans R1 = ATCC 13939 = DSM 20539
  3aqo-assembly2_B  TM=6.680E-01  e=3.348E-06  Thermus thermophilus HB8
  5yhf-assembly1_A  TM=6.378E-01  e=5.051E-06  Thermus thermophilus HB8
  3aqp-assembly1_A  TM=5.206E-01  e=1.595E-03  Thermus thermophilus HB8
  5mg3-assembly1_D  TM=5.639E-01  e=1.575E-02  Escherichia coli

InterPro domains:
  IPR054384 SecDF, P1 head subdomain [PF22599] (126-199)